Protein AF-A0A8T3WKV2-F1 (afdb_monomer_lite)

Radius of gyration: 24.48 Å; chains: 1; bounding box: 43×54×71 Å

Structure (mmCIF, N/CA/C/O backbone):
data_AF-A0A8T3WKV2-F1
#
_entry.id   AF-A0A8T3WKV2-F1
#
loop_
_atom_site.group_PDB
_atom_site.id
_atom_site.type_symbol
_atom_site.label_atom_id
_atom_site.label_alt_id
_atom_site.label_comp_id
_atom_site.label_asym_id
_atom_site.label_entity_id
_atom_site.label_seq_id
_atom_site.pdbx_PDB_ins_code
_atom_site.Cartn_x
_atom_site.Cartn_y
_atom_site.Cartn_z
_atom_site.occupancy
_atom_site.B_iso_or_equiv
_atom_site.auth_seq_id
_atom_site.auth_comp_id
_atom_site.auth_asym_id
_atom_site.auth_atom_id
_atom_site.pdbx_PDB_model_num
ATOM 1 N N . MET A 1 1 ? 2.864 -14.899 -33.193 1.00 51.00 1 MET A N 1
ATOM 2 C CA . MET A 1 1 ? 4.272 -14.600 -32.840 1.00 51.00 1 MET A CA 1
ATOM 3 C C . MET A 1 1 ? 5.203 -14.583 -34.053 1.00 51.00 1 MET A C 1
ATOM 5 O O . MET A 1 1 ? 5.745 -13.523 -34.327 1.00 51.00 1 MET A O 1
ATOM 9 N N . LYS A 1 2 ? 5.279 -15.651 -34.866 1.00 53.50 2 LYS A N 1
ATOM 10 C CA . LYS A 1 2 ? 6.175 -15.735 -36.047 1.00 53.50 2 LYS A CA 1
ATOM 11 C C . LYS A 1 2 ? 6.054 -14.606 -37.093 1.00 53.50 2 LYS A C 1
ATOM 13 O O . LYS A 1 2 ? 7.026 -14.291 -37.764 1.00 53.50 2 LYS A O 1
ATOM 18 N N . ILE A 1 3 ? 4.884 -13.973 -37.241 1.00 56.62 3 ILE A N 1
ATOM 19 C CA . ILE A 1 3 ? 4.680 -12.853 -38.190 1.00 56.62 3 ILE A CA 1
ATOM 20 C C . ILE A 1 3 ? 5.312 -11.544 -37.676 1.00 56.62 3 ILE A C 1
ATOM 22 O O . ILE A 1 3 ? 5.774 -10.732 -38.474 1.00 56.62 3 ILE A O 1
ATOM 26 N N . ILE A 1 4 ? 5.363 -11.350 -36.354 1.00 52.62 4 ILE A N 1
ATOM 27 C CA . ILE A 1 4 ? 5.945 -10.151 -35.729 1.00 52.62 4 ILE A CA 1
ATOM 28 C C . ILE A 1 4 ? 7.474 -10.245 -35.761 1.00 52.62 4 ILE A C 1
ATOM 30 O O . ILE A 1 4 ? 8.127 -9.285 -36.153 1.00 52.62 4 ILE A O 1
ATOM 34 N N . GLU A 1 5 ? 8.037 -11.424 -35.479 1.00 52.53 5 GLU A N 1
ATOM 35 C CA . GLU A 1 5 ? 9.482 -11.685 -35.604 1.00 52.53 5 GLU A CA 1
ATOM 36 C C . GLU A 1 5 ? 9.978 -11.503 -37.045 1.00 52.53 5 GLU A C 1
ATOM 38 O O . GLU A 1 5 ? 10.999 -10.861 -37.276 1.00 52.53 5 GLU A O 1
ATOM 43 N N . LYS A 1 6 ? 9.214 -11.980 -38.037 1.00 55.31 6 LYS A N 1
ATOM 44 C CA . LYS A 1 6 ? 9.578 -11.855 -39.459 1.00 55.31 6 LYS A CA 1
ATOM 45 C C . LYS A 1 6 ? 9.482 -10.416 -39.989 1.00 55.31 6 LYS A C 1
ATOM 47 O O . LYS A 1 6 ? 10.164 -10.078 -40.955 1.00 55.31 6 LYS A O 1
ATOM 52 N N . LYS A 1 7 ? 8.646 -9.567 -39.374 1.00 56.41 7 LYS A N 1
ATOM 53 C CA . LYS A 1 7 ? 8.597 -8.125 -39.667 1.00 56.41 7 LYS A CA 1
ATOM 54 C C . LYS A 1 7 ? 9.705 -7.360 -38.944 1.00 56.41 7 LYS A C 1
ATOM 56 O O . LYS A 1 7 ? 10.315 -6.504 -39.566 1.00 56.41 7 LYS A O 1
ATOM 61 N N . ALA A 1 8 ? 10.005 -7.692 -37.689 1.00 55.44 8 ALA A N 1
ATOM 62 C CA . ALA A 1 8 ? 11.071 -7.048 -36.922 1.00 55.44 8 ALA A CA 1
ATOM 63 C C . ALA A 1 8 ? 12.471 -7.322 -37.503 1.00 55.44 8 ALA A C 1
ATOM 65 O O . ALA A 1 8 ? 13.300 -6.421 -37.526 1.00 55.44 8 ALA A O 1
ATOM 66 N N . ALA A 1 9 ? 12.709 -8.520 -38.048 1.00 57.03 9 ALA A N 1
ATOM 67 C CA . ALA A 1 9 ? 13.986 -8.896 -38.663 1.00 57.03 9 ALA A CA 1
ATOM 68 C C . ALA A 1 9 ? 14.299 -8.179 -39.996 1.00 57.03 9 ALA A C 1
ATOM 70 O O . ALA A 1 9 ? 15.431 -8.243 -40.459 1.00 57.03 9 ALA A O 1
ATOM 71 N N . ASN A 1 10 ? 13.315 -7.511 -40.614 1.00 57.44 10 ASN A N 1
ATOM 72 C CA . ASN A 1 10 ? 13.468 -6.822 -41.904 1.00 57.44 10 ASN A CA 1
ATOM 73 C C . ASN A 1 10 ? 13.476 -5.290 -41.792 1.00 57.44 10 ASN A C 1
ATOM 75 O O . ASN A 1 10 ? 13.572 -4.606 -42.810 1.00 57.44 10 ASN A O 1
ATOM 79 N N . VAL A 1 11 ? 13.358 -4.729 -40.586 1.00 62.41 11 VAL A N 1
ATOM 80 C CA . VAL A 1 11 ? 13.517 -3.285 -40.392 1.00 62.41 11 VAL A CA 1
ATOM 81 C C . VAL A 1 11 ? 14.977 -3.026 -40.052 1.00 62.41 11 VAL A C 1
ATOM 83 O O . VAL A 1 11 ? 15.350 -2.973 -38.882 1.00 62.41 11 VAL A O 1
ATOM 86 N N . ASP A 1 12 ? 15.811 -2.867 -41.081 1.00 67.94 12 ASP A N 1
ATOM 87 C CA . ASP A 1 12 ? 17.163 -2.336 -40.904 1.00 67.94 12 ASP A CA 1
ATOM 88 C C . ASP A 1 12 ? 17.054 -0.843 -40.548 1.00 67.94 12 ASP A C 1
ATOM 90 O O . ASP A 1 12 ? 17.045 0.053 -41.399 1.00 67.94 12 ASP A O 1
ATOM 94 N N . LEU A 1 13 ? 16.826 -0.580 -39.258 1.00 65.00 13 LEU A N 1
ATOM 95 C CA . LEU A 1 13 ? 16.677 0.760 -38.691 1.00 65.00 13 LEU A CA 1
ATOM 96 C C . LEU A 1 13 ? 17.903 1.623 -39.004 1.00 65.00 13 LEU A C 1
ATOM 98 O O . LEU A 1 13 ? 17.752 2.818 -39.230 1.00 65.00 13 LEU A O 1
ATOM 102 N N . ALA A 1 14 ? 19.098 1.030 -39.069 1.00 61.53 14 ALA A N 1
ATOM 103 C CA . ALA A 1 14 ? 20.331 1.763 -39.314 1.00 61.53 14 ALA A CA 1
ATOM 104 C C . ALA A 1 14 ? 20.412 2.278 -40.760 1.00 61.53 14 ALA A C 1
ATOM 106 O O . ALA A 1 14 ? 20.658 3.468 -40.961 1.00 61.53 14 ALA A O 1
ATOM 107 N N . GLN A 1 15 ? 20.133 1.438 -41.764 1.00 63.75 15 GLN A N 1
ATOM 108 C CA . GLN A 1 15 ? 20.132 1.876 -43.169 1.00 63.75 15 GLN A CA 1
ATOM 109 C C . GLN A 1 15 ? 19.026 2.895 -43.475 1.00 63.75 15 GLN A C 1
ATOM 111 O O . GLN A 1 15 ? 19.273 3.884 -44.165 1.00 63.75 15 GLN A O 1
ATOM 116 N N . ASN A 1 16 ? 17.827 2.706 -42.917 1.00 67.31 16 ASN A N 1
ATOM 117 C CA . ASN A 1 16 ? 16.711 3.632 -43.129 1.00 67.31 16 ASN A CA 1
ATOM 118 C C . ASN A 1 16 ? 16.930 5.000 -42.463 1.00 67.31 16 ASN A C 1
ATOM 120 O O . ASN A 1 16 ? 16.401 5.998 -42.944 1.00 67.31 16 ASN A O 1
ATOM 124 N N . LEU A 1 17 ? 17.722 5.071 -41.387 1.00 65.12 17 LEU A N 1
ATOM 125 C CA . LEU A 1 17 ? 18.077 6.334 -40.734 1.00 65.12 17 LEU A CA 1
ATOM 126 C C . LEU A 1 17 ? 19.148 7.123 -41.506 1.00 65.12 17 LEU A C 1
ATOM 128 O O . LEU A 1 17 ? 19.110 8.352 -41.502 1.00 65.12 17 LEU A O 1
ATOM 132 N N . LEU A 1 18 ? 20.071 6.437 -42.192 1.00 70.12 18 LEU A N 1
ATOM 133 C CA . LEU A 1 18 ? 21.160 7.057 -42.962 1.00 70.12 18 LEU A CA 1
ATOM 134 C C . LEU A 1 18 ? 20.696 7.682 -44.294 1.00 70.12 18 LEU A C 1
ATOM 136 O O . LEU A 1 18 ? 21.386 8.546 -44.828 1.00 70.12 18 LEU A O 1
ATOM 140 N N . GLY A 1 19 ? 19.532 7.276 -44.815 1.00 69.25 19 GLY A N 1
ATOM 141 C CA . GLY A 1 19 ? 18.943 7.794 -46.060 1.00 69.25 19 GLY A CA 1
ATOM 142 C C . GLY A 1 19 ? 17.890 8.900 -45.889 1.00 69.25 19 GLY A C 1
ATOM 143 O O . GLY A 1 19 ? 17.287 9.324 -46.875 1.00 69.25 19 GLY A O 1
ATOM 144 N N . LEU A 1 20 ? 17.619 9.359 -44.662 1.00 73.06 20 LEU A N 1
ATOM 145 C CA . LEU A 1 20 ? 16.601 10.384 -44.411 1.00 73.06 20 LEU A CA 1
ATOM 146 C C . LEU A 1 20 ? 17.085 11.763 -44.871 1.00 73.06 20 LEU A C 1
ATOM 148 O O . LEU A 1 20 ? 18.118 12.259 -44.423 1.00 73.06 20 LEU A O 1
ATOM 152 N N . ASN A 1 21 ? 16.285 12.439 -45.701 1.00 83.19 21 ASN A N 1
ATOM 153 C CA . ASN A 1 21 ? 16.478 13.870 -45.926 1.00 83.19 21 ASN A CA 1
ATOM 154 C C . ASN A 1 21 ? 16.285 14.642 -44.594 1.00 83.19 21 ASN A C 1
ATOM 156 O O . ASN A 1 21 ? 15.602 14.171 -43.678 1.00 83.19 21 ASN A O 1
ATOM 160 N N . GLN A 1 22 ? 16.872 15.838 -44.465 1.00 81.81 22 GLN A N 1
ATOM 161 C CA . GLN A 1 22 ? 16.798 16.628 -43.219 1.00 81.81 22 GLN A CA 1
ATOM 162 C C . GLN A 1 22 ? 15.351 16.896 -42.749 1.00 81.81 22 GLN A C 1
ATOM 164 O O . GLN A 1 22 ? 15.075 16.984 -41.548 1.00 81.81 22 GLN A O 1
ATOM 169 N N . GLN A 1 23 ? 14.401 16.982 -43.681 1.00 83.62 23 GLN A N 1
ATOM 170 C CA . GLN A 1 23 ? 12.988 17.209 -43.382 1.00 83.62 23 GLN A CA 1
ATOM 171 C C . GLN A 1 23 ? 12.310 15.966 -42.773 1.00 83.62 23 GLN A C 1
ATOM 173 O O . GLN A 1 23 ? 11.526 16.076 -41.832 1.00 83.62 23 GLN A O 1
ATOM 178 N N . ALA A 1 24 ? 12.651 14.771 -43.242 1.00 83.56 24 ALA A N 1
ATOM 179 C CA . ALA A 1 24 ? 12.133 13.506 -42.745 1.00 83.56 24 ALA A CA 1
ATOM 180 C C . ALA A 1 24 ? 12.764 13.144 -41.392 1.00 83.56 24 ALA A C 1
ATOM 182 O O . ALA A 1 24 ? 12.062 12.690 -40.490 1.00 83.56 24 ALA A O 1
ATOM 183 N N . ALA A 1 25 ? 14.056 13.437 -41.204 1.00 82.00 25 ALA A N 1
ATOM 184 C CA . ALA A 1 25 ? 14.729 13.276 -39.915 1.00 82.00 25 ALA A CA 1
ATOM 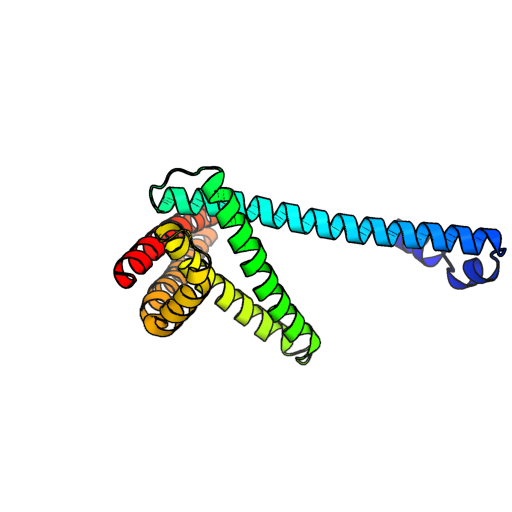185 C C . ALA A 1 25 ? 14.121 14.179 -38.821 1.00 82.00 25 ALA A C 1
ATOM 187 O O . ALA A 1 25 ? 13.882 13.723 -37.701 1.00 82.00 25 ALA A O 1
ATOM 188 N N . SER A 1 26 ? 13.815 15.443 -39.139 1.00 86.06 26 SER A N 1
ATOM 189 C CA . SER A 1 26 ? 13.185 16.375 -38.189 1.00 86.06 26 SER A CA 1
ATOM 190 C C . SER A 1 26 ? 11.725 16.016 -37.874 1.00 86.06 26 SER A C 1
ATOM 192 O O . SER A 1 26 ? 11.308 16.098 -36.713 1.00 86.06 26 SER A O 1
ATOM 194 N N . SER A 1 27 ? 10.967 15.542 -38.869 1.00 87.81 27 SER A N 1
ATOM 195 C CA . SER A 1 27 ? 9.617 15.001 -38.670 1.00 87.81 27 SER A CA 1
ATOM 196 C C . SER A 1 27 ? 9.635 13.779 -37.745 1.00 87.81 27 SER A C 1
ATOM 198 O O . SER A 1 27 ? 8.918 13.764 -36.743 1.00 87.81 27 SER A O 1
ATOM 200 N N . LEU A 1 28 ? 10.531 12.815 -37.997 1.00 87.88 28 LEU A N 1
ATOM 201 C CA . LEU A 1 28 ? 10.688 11.624 -37.162 1.00 87.88 28 LEU A CA 1
ATOM 202 C C . LEU A 1 28 ? 11.058 11.987 -35.719 1.00 87.88 28 LEU A C 1
ATOM 204 O O . LEU A 1 28 ? 10.426 11.496 -34.786 1.00 87.88 28 LEU A O 1
ATOM 208 N N . LEU A 1 29 ? 12.028 12.886 -35.517 1.00 88.44 29 LEU A N 1
ATOM 209 C CA . LEU A 1 29 ? 12.406 13.381 -34.187 1.00 88.44 29 LEU A CA 1
ATOM 210 C C . LEU A 1 29 ? 11.218 13.994 -33.438 1.00 88.44 29 LEU A C 1
ATOM 212 O O . LEU A 1 29 ? 11.053 13.757 -32.241 1.00 88.44 29 LEU A O 1
ATOM 216 N N . THR A 1 30 ? 10.381 14.761 -34.133 1.00 93.19 30 THR A N 1
ATOM 217 C CA . THR A 1 30 ? 9.188 15.385 -33.548 1.00 93.19 30 THR A CA 1
ATOM 218 C C . THR A 1 30 ? 8.153 14.334 -33.151 1.00 93.19 30 THR A C 1
ATOM 220 O O . THR A 1 30 ? 7.651 14.369 -32.027 1.00 93.19 30 THR A O 1
ATOM 223 N N . SER A 1 31 ? 7.888 13.350 -34.015 1.00 91.50 31 SER A N 1
ATOM 224 C CA . SER A 1 31 ? 6.979 12.237 -33.718 1.00 91.50 31 SER A CA 1
ATOM 225 C C . SER A 1 31 ? 7.474 11.379 -32.557 1.00 91.50 31 SER A C 1
ATOM 227 O O . SER A 1 31 ? 6.694 11.045 -31.669 1.00 91.50 31 SER A O 1
ATOM 229 N N . VAL A 1 32 ? 8.772 11.067 -32.517 1.00 90.75 32 VAL A N 1
ATOM 230 C CA . VAL A 1 32 ? 9.387 10.291 -31.433 1.00 90.75 32 VAL A CA 1
ATOM 231 C C . VAL A 1 32 ? 9.293 11.050 -30.110 1.00 90.75 32 VAL A C 1
ATOM 233 O O . VAL A 1 32 ? 8.865 10.478 -29.109 1.00 90.75 32 VAL A O 1
ATOM 236 N N . ARG A 1 33 ? 9.608 12.352 -30.091 1.00 91.62 33 ARG A N 1
ATOM 237 C CA . ARG A 1 33 ? 9.429 13.195 -28.896 1.00 91.62 33 ARG A CA 1
ATOM 238 C C . ARG A 1 33 ? 7.973 13.215 -28.436 1.00 91.62 33 ARG A C 1
ATOM 240 O O . ARG A 1 33 ? 7.716 12.998 -27.255 1.00 91.62 33 ARG A O 1
ATOM 247 N N . GLY A 1 34 ? 7.028 13.427 -29.353 1.00 92.81 34 GLY A N 1
ATOM 248 C CA . GLY A 1 34 ? 5.594 13.414 -29.053 1.00 92.81 34 GLY A CA 1
ATOM 249 C C . GLY A 1 34 ? 5.126 12.078 -28.471 1.00 92.81 34 GLY A C 1
ATOM 250 O O . GLY A 1 34 ? 4.410 12.060 -27.472 1.00 92.81 34 GLY A O 1
ATOM 251 N N . PHE A 1 35 ? 5.600 10.964 -29.031 1.00 91.88 35 PHE A N 1
ATOM 252 C CA . PHE A 1 35 ? 5.333 9.622 -28.519 1.00 91.88 35 PHE A CA 1
ATOM 253 C C . PHE A 1 35 ? 5.861 9.435 -27.090 1.00 91.88 35 PHE A C 1
ATOM 255 O O . PHE A 1 35 ? 5.119 8.971 -26.225 1.00 91.88 35 PHE A O 1
ATOM 262 N N . PHE A 1 36 ? 7.101 9.847 -26.805 1.00 92.06 36 PHE A N 1
ATOM 263 C CA . PHE A 1 36 ? 7.659 9.769 -25.451 1.00 92.06 36 PHE A CA 1
ATOM 264 C C . PHE A 1 36 ? 6.897 10.646 -24.452 1.00 92.06 36 PHE A C 1
ATOM 266 O O . PHE A 1 36 ? 6.604 10.186 -23.349 1.00 92.06 36 PHE A O 1
ATOM 273 N N . PHE A 1 37 ? 6.514 11.870 -24.828 1.00 93.88 37 PHE A N 1
ATOM 274 C CA . PHE A 1 37 ? 5.681 12.723 -23.975 1.00 93.88 37 PHE A CA 1
ATOM 275 C C . PHE A 1 37 ? 4.321 12.089 -23.685 1.00 93.88 37 PHE A C 1
ATOM 277 O O . PHE A 1 37 ? 3.898 12.058 -22.530 1.00 93.88 37 PHE A O 1
ATOM 284 N N . PHE A 1 38 ? 3.660 11.540 -24.705 1.00 93.88 38 PHE A N 1
ATOM 285 C CA . PHE A 1 38 ? 2.393 10.832 -24.543 1.00 93.88 38 PHE A CA 1
ATOM 286 C C . PHE A 1 38 ? 2.529 9.620 -23.612 1.00 93.88 38 PHE A C 1
ATOM 288 O O . PHE A 1 38 ? 1.680 9.413 -22.744 1.00 93.88 38 PHE A O 1
ATOM 295 N N . LEU A 1 39 ? 3.607 8.844 -23.750 1.00 91.69 39 LEU A N 1
ATOM 296 C CA . LEU A 1 39 ? 3.873 7.675 -22.915 1.00 91.69 39 LEU A CA 1
ATOM 297 C C . LEU A 1 39 ? 4.098 8.074 -21.452 1.00 91.69 39 LEU A C 1
ATOM 299 O O . LEU A 1 39 ? 3.463 7.509 -20.562 1.00 91.69 39 LEU A O 1
ATOM 303 N N . ILE A 1 40 ? 4.942 9.078 -21.200 1.00 91.56 40 ILE A N 1
ATOM 304 C CA . ILE A 1 40 ? 5.201 9.599 -19.850 1.00 91.56 40 ILE A CA 1
ATOM 305 C C . ILE A 1 40 ? 3.909 10.144 -19.232 1.00 91.56 40 ILE A C 1
ATOM 307 O O . ILE A 1 40 ? 3.576 9.798 -18.099 1.00 91.56 40 ILE A O 1
ATOM 311 N N . PHE A 1 41 ? 3.151 10.951 -19.978 1.00 94.94 41 PHE A N 1
ATOM 312 C CA . PHE A 1 41 ? 1.871 11.493 -19.522 1.00 94.94 41 PHE A CA 1
ATOM 313 C C . PHE A 1 41 ? 0.878 10.380 -19.168 1.00 94.94 41 PHE A C 1
ATOM 315 O O . PHE A 1 41 ? 0.273 10.407 -18.096 1.00 94.94 41 PHE A O 1
ATOM 322 N N . SER A 1 42 ? 0.761 9.364 -20.025 1.00 93.38 42 SER A N 1
ATOM 323 C CA . SER A 1 42 ? -0.115 8.211 -19.799 1.00 93.38 42 SER A CA 1
ATOM 324 C C . SER A 1 42 ? 0.296 7.417 -18.559 1.00 93.38 42 SER A C 1
ATOM 326 O O . SER A 1 42 ? -0.564 7.025 -17.772 1.00 93.38 42 SER A O 1
ATOM 328 N N . ALA A 1 43 ? 1.599 7.223 -18.337 1.00 86.31 43 ALA A N 1
ATOM 329 C CA . ALA A 1 43 ? 2.116 6.544 -17.152 1.00 86.31 43 ALA A CA 1
ATOM 330 C C . ALA A 1 43 ? 1.810 7.324 -15.862 1.00 86.31 43 ALA A C 1
ATOM 332 O O . ALA A 1 43 ? 1.340 6.740 -14.886 1.00 86.31 43 ALA A O 1
ATOM 333 N N . ILE A 1 44 ? 2.011 8.646 -15.863 1.00 91.12 44 ILE A N 1
ATOM 334 C CA . ILE A 1 44 ? 1.677 9.513 -14.722 1.00 91.12 44 ILE A CA 1
ATOM 335 C C . ILE A 1 44 ? 0.172 9.475 -14.440 1.00 91.12 44 ILE A C 1
ATOM 337 O O . ILE A 1 44 ? -0.236 9.297 -13.291 1.00 91.12 44 ILE A O 1
ATOM 341 N N . LEU A 1 45 ? -0.661 9.600 -15.476 1.00 93.81 45 LEU A N 1
ATOM 342 C CA . LEU A 1 45 ? -2.115 9.548 -15.341 1.00 93.81 45 LEU A CA 1
ATOM 343 C C . LEU A 1 45 ? -2.576 8.197 -14.780 1.00 93.81 45 LEU A C 1
ATOM 345 O O . LEU A 1 45 ? -3.393 8.157 -13.860 1.00 93.81 45 LEU A O 1
ATOM 349 N N . PHE A 1 46 ? -2.016 7.095 -15.280 1.00 89.50 46 PHE A N 1
ATOM 350 C CA . PHE A 1 46 ? -2.288 5.754 -14.772 1.00 89.50 46 PHE A CA 1
ATOM 351 C C . PHE A 1 46 ? -1.920 5.617 -13.287 1.00 89.50 46 PHE A C 1
ATOM 353 O O . PHE A 1 46 ? -2.726 5.119 -12.500 1.00 89.50 46 PHE A O 1
ATOM 360 N N . LEU A 1 47 ? -0.747 6.111 -12.878 1.00 88.25 47 LEU A N 1
ATOM 361 C CA . LEU A 1 47 ? -0.325 6.108 -11.474 1.00 88.25 47 LEU A CA 1
ATOM 362 C C . LEU A 1 47 ? -1.278 6.919 -10.589 1.00 88.25 47 LEU A C 1
ATOM 364 O O . LEU A 1 47 ? -1.672 6.445 -9.523 1.00 88.25 47 LEU A O 1
ATOM 368 N N . LEU A 1 48 ? -1.703 8.104 -11.032 1.00 90.38 48 LEU A N 1
ATOM 369 C CA . LEU A 1 48 ? -2.672 8.921 -10.299 1.00 90.38 48 LEU A CA 1
ATOM 370 C C . LEU A 1 48 ? -4.011 8.197 -10.131 1.00 90.38 48 LEU A C 1
ATOM 372 O O . LEU A 1 48 ? -4.552 8.159 -9.025 1.00 90.38 48 LEU A O 1
ATOM 376 N N . LEU A 1 49 ? -4.522 7.572 -11.194 1.00 91.94 49 LEU A N 1
ATOM 377 C CA . LEU A 1 49 ? -5.753 6.783 -11.136 1.00 91.94 49 LEU A CA 1
ATOM 378 C C . LEU A 1 49 ? -5.618 5.589 -10.187 1.00 91.94 49 LEU A C 1
ATOM 380 O O . LEU A 1 49 ? -6.534 5.329 -9.408 1.00 91.94 49 LEU A O 1
ATOM 384 N N . MET A 1 50 ? -4.472 4.904 -10.183 1.00 86.94 50 MET A N 1
ATOM 385 C CA . MET A 1 50 ? -4.189 3.820 -9.239 1.00 86.94 50 MET A CA 1
ATOM 386 C C . MET A 1 50 ? -4.187 4.311 -7.788 1.00 86.94 50 MET A C 1
ATOM 388 O O . MET A 1 50 ? -4.806 3.678 -6.933 1.00 86.94 50 MET A O 1
ATOM 392 N N . VAL A 1 51 ? -3.566 5.459 -7.500 1.00 90.88 51 VAL A N 1
ATOM 393 C CA . VAL A 1 51 ? -3.553 6.055 -6.151 1.00 90.88 51 VAL A CA 1
ATOM 394 C C . VAL A 1 51 ? -4.956 6.475 -5.713 1.00 90.88 51 VAL A C 1
ATOM 396 O O . VAL A 1 51 ? -5.335 6.236 -4.563 1.00 90.88 51 VAL A O 1
ATOM 399 N N . ILE A 1 52 ? -5.750 7.064 -6.610 1.00 90.75 52 ILE A N 1
ATOM 400 C CA . ILE A 1 52 ? -7.148 7.425 -6.341 1.00 90.75 52 ILE A CA 1
ATOM 401 C C . ILE A 1 52 ? -7.959 6.167 -6.034 1.00 90.75 52 ILE A C 1
ATOM 403 O O . ILE A 1 52 ? -8.611 6.105 -4.993 1.00 90.75 52 ILE A O 1
ATOM 407 N N . ASN A 1 53 ? -7.868 5.147 -6.888 1.00 90.38 53 ASN A N 1
ATOM 408 C CA . ASN A 1 53 ? -8.606 3.899 -6.736 1.00 90.38 53 ASN A CA 1
ATOM 409 C C . ASN A 1 53 ? -8.244 3.185 -5.424 1.00 90.38 53 ASN A C 1
ATOM 411 O O . ASN A 1 53 ? -9.113 2.810 -4.636 1.00 90.38 53 ASN A O 1
ATOM 415 N N . TRP A 1 54 ? -6.946 3.099 -5.126 1.00 89.44 54 TRP A N 1
ATOM 416 C CA . TRP A 1 54 ? -6.443 2.591 -3.852 1.00 89.44 54 TRP A CA 1
ATOM 417 C C . TRP A 1 54 ? -6.995 3.382 -2.664 1.00 89.44 54 TRP A C 1
ATOM 419 O O . TRP A 1 54 ? -7.443 2.793 -1.681 1.00 89.44 54 TRP A O 1
ATOM 429 N N . SER A 1 55 ? -7.006 4.713 -2.759 1.00 91.56 55 SER A N 1
ATOM 430 C CA . SER A 1 55 ? -7.513 5.595 -1.704 1.00 91.56 55 SER A CA 1
ATOM 431 C C . SER A 1 55 ? -9.009 5.414 -1.464 1.00 91.56 55 SER A C 1
ATOM 433 O O . SER A 1 55 ? -9.430 5.408 -0.309 1.00 91.56 55 SER A O 1
ATOM 435 N N . VAL A 1 56 ? -9.803 5.226 -2.521 1.00 90.69 56 VAL A N 1
ATOM 436 C CA . VAL A 1 56 ? -11.241 4.945 -2.414 1.00 90.69 56 VAL A CA 1
ATOM 437 C C . VAL A 1 56 ? -11.455 3.604 -1.721 1.00 90.69 56 VAL A C 1
ATOM 439 O O . VAL A 1 56 ? -12.102 3.560 -0.676 1.00 90.69 56 VAL A O 1
ATOM 442 N N . PHE A 1 57 ? -10.862 2.520 -2.232 1.00 90.38 57 PHE A N 1
ATOM 443 C CA . PHE A 1 57 ? -11.073 1.186 -1.668 1.00 90.38 57 PHE A CA 1
ATOM 444 C C . PHE A 1 57 ? -10.568 1.071 -0.236 1.00 90.38 57 PHE A C 1
ATOM 446 O O . PHE A 1 57 ? -11.289 0.586 0.632 1.00 90.38 57 PHE A O 1
ATOM 453 N N . LYS A 1 58 ? -9.345 1.530 0.044 1.00 86.81 58 LYS A N 1
ATOM 454 C CA . LYS A 1 58 ? -8.810 1.503 1.408 1.00 86.81 58 LYS A CA 1
ATOM 455 C C . LYS A 1 58 ? -9.614 2.414 2.322 1.00 86.81 58 LYS A C 1
ATOM 457 O O . LYS A 1 58 ? -9.938 1.987 3.422 1.00 86.81 58 LYS A O 1
ATOM 462 N N . GLY A 1 59 ? -9.975 3.611 1.867 1.00 88.31 59 GLY A N 1
ATOM 463 C CA . GLY A 1 59 ? -10.825 4.517 2.624 1.00 88.31 59 GLY A CA 1
ATOM 464 C C . GLY A 1 59 ? -12.125 3.837 3.047 1.00 88.31 59 GLY A C 1
ATOM 465 O O . GLY A 1 59 ? -12.395 3.781 4.239 1.00 88.31 59 GLY A O 1
ATOM 466 N N . LEU A 1 60 ? -12.854 3.233 2.102 1.00 89.19 60 LEU A N 1
ATOM 467 C CA . LEU A 1 60 ? -14.098 2.500 2.360 1.00 89.19 60 LEU A CA 1
ATOM 468 C C . LEU A 1 60 ? -13.904 1.306 3.297 1.00 89.19 60 LEU A C 1
ATOM 470 O O . LEU A 1 60 ? -14.662 1.151 4.254 1.00 89.19 60 LEU A O 1
ATOM 474 N N . ILE A 1 61 ? -12.890 0.473 3.043 1.00 87.56 61 ILE A N 1
ATOM 475 C CA . ILE A 1 61 ? -12.575 -0.695 3.873 1.00 87.56 61 ILE A CA 1
ATOM 476 C C . ILE A 1 61 ? -12.371 -0.256 5.320 1.00 87.56 61 ILE A C 1
ATOM 478 O O . ILE A 1 61 ? -13.044 -0.755 6.213 1.00 87.56 61 ILE A O 1
ATOM 482 N N . TRP A 1 62 ? -11.473 0.700 5.550 1.00 85.94 62 TRP A N 1
ATOM 483 C CA . TRP A 1 62 ? -11.091 1.092 6.899 1.00 85.94 62 TRP A CA 1
ATOM 484 C C . TRP A 1 62 ? -12.199 1.863 7.610 1.00 85.94 62 TRP A C 1
ATOM 486 O O . TRP A 1 62 ? -12.425 1.618 8.792 1.00 85.94 62 TRP A O 1
ATOM 496 N N . THR A 1 63 ? -12.942 2.733 6.918 1.00 89.44 63 THR A N 1
ATOM 497 C CA . THR A 1 63 ? -14.107 3.386 7.530 1.00 89.44 63 THR A CA 1
ATOM 498 C C . THR A 1 63 ? -15.182 2.377 7.913 1.00 89.44 63 THR A C 1
ATOM 500 O O . THR A 1 63 ? -15.761 2.518 8.980 1.00 89.44 63 THR A O 1
ATOM 503 N N . THR A 1 64 ? -15.395 1.329 7.110 1.00 87.56 64 THR A N 1
ATOM 504 C CA . THR A 1 64 ? -16.339 0.247 7.442 1.00 87.56 64 THR A CA 1
ATOM 505 C C . THR A 1 64 ? -15.852 -0.561 8.644 1.00 87.56 64 THR A C 1
ATOM 507 O O . THR A 1 64 ? -16.616 -0.819 9.565 1.00 87.56 64 THR A O 1
ATOM 510 N N . THR A 1 65 ? -14.565 -0.920 8.683 1.00 84.06 65 THR A N 1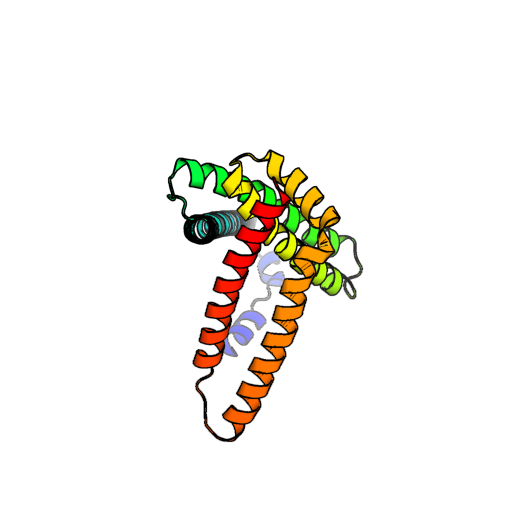
ATOM 511 C CA . THR A 1 65 ? -13.975 -1.661 9.810 1.00 84.06 65 THR A CA 1
ATOM 51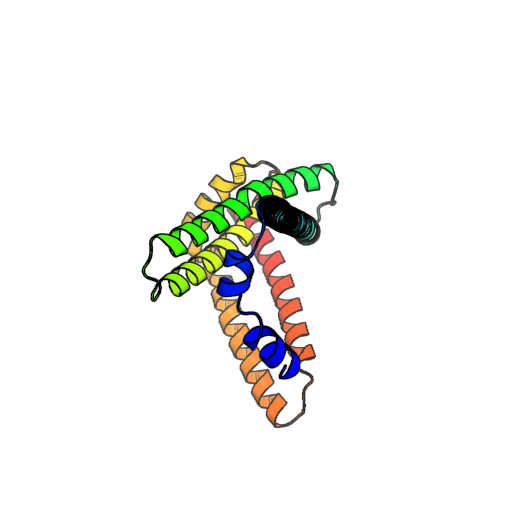2 C C . THR A 1 65 ? -14.006 -0.860 11.117 1.00 84.06 65 THR A C 1
ATOM 514 O O . THR A 1 65 ? -14.141 -1.445 12.184 1.00 84.06 65 THR A O 1
ATOM 517 N N . ALA A 1 66 ? -13.899 0.470 11.049 1.00 82.94 66 ALA A N 1
ATOM 518 C CA . ALA A 1 66 ? -13.902 1.358 12.214 1.00 82.94 66 ALA A CA 1
ATOM 519 C C . ALA A 1 66 ? -15.269 2.001 12.521 1.00 82.94 66 ALA A C 1
ATOM 521 O O . ALA A 1 66 ? -15.316 2.935 13.321 1.00 82.94 66 ALA A O 1
ATOM 522 N N . ASP A 1 67 ? -16.341 1.557 11.858 1.00 86.19 67 ASP A N 1
ATOM 523 C CA . ASP A 1 67 ? -17.705 2.090 11.989 1.00 86.19 67 ASP A CA 1
ATOM 524 C C . ASP A 1 67 ? -17.796 3.628 11.841 1.00 86.19 67 ASP A C 1
ATOM 526 O O . ASP A 1 67 ? -18.432 4.351 12.610 1.00 86.19 67 ASP A O 1
ATOM 530 N N . LYS A 1 68 ? -17.092 4.170 10.839 1.00 85.94 68 LYS A N 1
ATOM 531 C CA . LYS A 1 68 ? -17.096 5.599 10.489 1.00 85.94 68 LYS A CA 1
ATOM 532 C C . LYS A 1 68 ? -17.793 5.831 9.155 1.00 85.94 68 LYS A C 1
ATOM 534 O O . LYS A 1 68 ? -17.649 5.062 8.210 1.00 85.94 68 LYS A O 1
ATOM 539 N N . LYS A 1 69 ? -18.486 6.966 9.026 1.00 88.94 69 LYS A N 1
ATOM 540 C CA . LYS A 1 69 ? -19.084 7.380 7.748 1.00 88.94 69 LYS A CA 1
ATOM 541 C C . LYS A 1 69 ? -18.007 7.877 6.785 1.00 88.94 69 LYS A C 1
ATOM 543 O O . LYS A 1 69 ? -17.282 8.828 7.088 1.00 88.94 69 LYS A O 1
ATOM 548 N N . PHE A 1 70 ? -17.942 7.271 5.604 1.00 90.44 70 PHE A N 1
ATOM 549 C CA . PHE A 1 70 ? -17.103 7.756 4.515 1.00 90.44 70 PHE A CA 1
ATOM 550 C C . PHE A 1 70 ? -17.686 9.061 3.957 1.00 90.44 70 PHE A C 1
ATOM 552 O O . PHE A 1 70 ? -18.823 9.096 3.493 1.00 90.44 70 PHE A O 1
ATOM 559 N N . ASN A 1 71 ? -16.918 10.150 4.017 1.00 92.81 71 ASN A N 1
ATOM 560 C CA . ASN A 1 71 ? -17.304 11.444 3.454 1.00 92.81 71 ASN A CA 1
ATOM 561 C C . ASN A 1 71 ? -16.181 12.015 2.579 1.00 92.81 71 ASN A C 1
ATOM 563 O O . ASN A 1 71 ? -15.017 11.627 2.695 1.00 92.81 71 ASN A O 1
ATOM 567 N N . PHE A 1 72 ? -16.518 12.963 1.704 1.00 90.56 72 PHE A N 1
ATOM 568 C CA . PHE A 1 72 ? -15.556 13.523 0.752 1.00 90.56 72 PHE A CA 1
ATOM 569 C C . PHE A 1 72 ? -14.399 14.282 1.427 1.00 90.56 72 PHE A C 1
ATOM 571 O O . PHE A 1 72 ? -13.266 14.252 0.947 1.00 90.56 72 PHE A O 1
ATOM 578 N N . GLY A 1 73 ? -14.651 14.923 2.574 1.00 90.25 73 GLY A N 1
ATOM 579 C CA . GLY A 1 73 ? -13.607 15.588 3.360 1.00 90.25 73 GLY A CA 1
ATOM 580 C C . GLY A 1 73 ? -12.576 14.603 3.918 1.00 90.25 73 GLY A C 1
ATOM 581 O O . GLY A 1 73 ? -11.374 14.861 3.863 1.00 90.25 73 GLY A O 1
ATOM 582 N N . PHE A 1 74 ? -13.032 13.447 4.401 1.00 89.81 74 PHE A N 1
ATOM 583 C CA . PHE A 1 74 ? -12.189 12.330 4.809 1.00 89.81 74 PHE A CA 1
ATOM 584 C C . PHE A 1 74 ? -11.414 11.771 3.616 1.00 89.81 74 PHE A C 1
ATOM 586 O O . PHE A 1 74 ? -10.195 11.640 3.703 1.00 89.81 74 PHE A O 1
ATOM 593 N N . PHE A 1 75 ? -12.089 11.525 2.489 1.00 92.38 75 PHE A N 1
ATOM 594 C CA . PHE A 1 75 ? -11.449 11.030 1.272 1.00 92.38 75 PHE A CA 1
ATOM 595 C C . PHE A 1 75 ? -10.292 11.926 0.820 1.00 92.38 75 PHE A C 1
ATOM 597 O O . PHE A 1 75 ? -9.206 11.416 0.571 1.00 92.38 75 PHE A O 1
ATOM 604 N N . LYS A 1 76 ? -10.471 13.254 0.790 1.00 93.38 76 LYS A N 1
ATOM 605 C CA . LYS A 1 76 ? -9.394 14.199 0.439 1.00 93.38 76 LYS A CA 1
ATOM 606 C C . LYS A 1 76 ? -8.166 14.045 1.332 1.00 93.38 76 LYS A C 1
ATOM 608 O O . LYS A 1 76 ? -7.042 14.007 0.839 1.00 93.38 76 LYS A O 1
ATOM 613 N N . LYS A 1 77 ? -8.369 13.947 2.647 1.00 92.06 77 LYS A N 1
ATOM 614 C CA . LYS A 1 77 ? -7.261 13.789 3.596 1.00 92.06 77 LYS A CA 1
ATOM 615 C C . LYS A 1 77 ? -6.604 12.412 3.472 1.00 92.06 77 LYS A C 1
ATOM 617 O O . LYS A 1 77 ? -5.387 12.314 3.572 1.00 92.06 77 LYS A O 1
ATOM 622 N N . PHE A 1 78 ? -7.389 11.367 3.216 1.00 92.69 78 PHE A N 1
ATOM 623 C CA . PHE A 1 78 ? -6.888 10.012 2.990 1.00 92.69 78 PHE A CA 1
ATOM 624 C C . PHE A 1 78 ? -6.111 9.894 1.666 1.00 92.69 78 PHE A C 1
ATOM 626 O O . PHE A 1 78 ? -5.070 9.244 1.606 1.00 92.69 78 PHE A O 1
ATOM 633 N N . LEU A 1 79 ? -6.564 10.585 0.619 1.00 94.06 79 LEU A N 1
ATOM 634 C CA . LEU A 1 79 ? -5.849 10.717 -0.647 1.00 94.06 79 LEU A CA 1
ATOM 635 C C . LEU A 1 79 ? -4.508 11.427 -0.439 1.00 94.06 79 LEU A C 1
ATOM 637 O O . LEU A 1 79 ? -3.484 10.938 -0.906 1.00 94.06 79 LEU A O 1
ATOM 641 N N . LEU A 1 80 ? -4.496 12.532 0.313 1.00 94.88 80 LEU A N 1
ATOM 642 C CA . LEU A 1 80 ? -3.266 13.251 0.651 1.00 94.88 80 LEU A CA 1
ATOM 643 C C . LEU A 1 80 ? -2.292 12.375 1.451 1.00 94.88 80 LEU A C 1
ATOM 645 O O . LEU A 1 80 ? -1.094 12.389 1.180 1.00 94.88 80 LEU A O 1
ATOM 649 N N . LEU A 1 81 ? -2.802 11.570 2.390 1.00 95.19 81 LEU A N 1
ATOM 650 C CA . LEU A 1 81 ? -1.999 10.580 3.105 1.00 95.19 81 LEU A CA 1
ATOM 651 C C . LEU A 1 81 ? -1.327 9.608 2.125 1.00 95.19 81 LEU A C 1
ATOM 653 O O . LEU A 1 81 ? -0.120 9.408 2.213 1.00 95.19 81 LEU A O 1
ATOM 657 N N . ASN A 1 82 ? -2.072 9.042 1.171 1.00 94.44 82 ASN A N 1
ATOM 658 C CA . ASN A 1 82 ? -1.527 8.090 0.198 1.00 94.44 82 ASN A CA 1
ATOM 659 C C . ASN A 1 82 ? -0.569 8.727 -0.812 1.00 94.44 82 ASN A C 1
ATOM 661 O O . ASN A 1 82 ? 0.398 8.078 -1.204 1.00 94.44 82 ASN A O 1
ATOM 665 N N . LEU A 1 83 ? -0.793 9.988 -1.187 1.00 93.31 83 LEU A N 1
ATOM 666 C CA . LEU A 1 83 ? 0.116 10.758 -2.040 1.00 93.31 83 LEU A CA 1
ATOM 667 C C . LEU A 1 83 ? 1.471 11.027 -1.381 1.00 93.31 83 LEU A C 1
ATOM 669 O O . LEU A 1 83 ? 2.449 11.225 -2.086 1.00 93.31 83 LEU A O 1
ATOM 673 N N . ILE A 1 84 ? 1.552 11.025 -0.053 1.00 94.12 84 ILE A N 1
ATOM 674 C CA . ILE A 1 84 ? 2.829 11.132 0.665 1.00 94.12 84 ILE A CA 1
ATOM 675 C C . ILE A 1 84 ? 3.392 9.732 0.934 1.00 94.12 84 ILE A C 1
ATOM 677 O O . ILE A 1 84 ? 4.570 9.458 0.711 1.00 94.12 84 ILE A O 1
ATOM 681 N N . TRP A 1 85 ? 2.531 8.825 1.392 1.00 95.25 85 TRP A N 1
ATOM 682 C CA . TRP A 1 85 ? 2.908 7.493 1.844 1.00 95.25 85 TRP A CA 1
ATOM 683 C C . TRP A 1 85 ? 3.430 6.606 0.712 1.00 95.25 85 TRP A C 1
ATOM 685 O O . TRP A 1 85 ? 4.526 6.063 0.823 1.00 95.25 85 TRP A O 1
ATOM 695 N N . LEU A 1 86 ? 2.697 6.470 -0.396 1.00 92.38 86 LEU A N 1
ATOM 696 C CA . LEU A 1 86 ? 3.084 5.549 -1.470 1.00 92.38 86 LEU A CA 1
ATOM 697 C C . LEU A 1 86 ? 4.373 5.986 -2.182 1.00 92.38 86 LEU A C 1
ATOM 699 O O . LEU A 1 86 ? 5.259 5.140 -2.334 1.00 92.38 86 LEU A O 1
ATOM 703 N N . PRO A 1 87 ? 4.559 7.273 -2.545 1.00 93.19 87 PRO A N 1
ATOM 704 C CA . PRO A 1 87 ? 5.818 7.711 -3.138 1.00 93.19 87 PRO A CA 1
ATOM 705 C C . PRO A 1 87 ? 7.023 7.531 -2.217 1.00 93.19 87 PRO A C 1
ATOM 707 O O . PRO A 1 87 ? 8.100 7.232 -2.719 1.00 93.19 87 PRO A O 1
ATOM 710 N N . SER A 1 88 ? 6.867 7.634 -0.890 1.00 95.19 88 SER A N 1
ATOM 711 C CA . SER A 1 88 ? 7.986 7.364 0.029 1.00 95.19 88 SER A CA 1
ATOM 712 C C . SER A 1 88 ? 8.482 5.915 -0.048 1.00 95.19 88 SER A C 1
ATOM 714 O O . SER A 1 88 ? 9.689 5.683 -0.080 1.00 95.19 88 SER A O 1
ATOM 716 N N . TRP A 1 89 ? 7.574 4.940 -0.168 1.00 95.38 89 TRP A N 1
ATOM 717 C CA . TRP A 1 89 ? 7.951 3.535 -0.351 1.00 95.38 89 TRP A CA 1
ATOM 718 C C . TRP A 1 89 ? 8.516 3.268 -1.739 1.00 95.38 89 TRP A C 1
ATOM 720 O O . TRP A 1 89 ? 9.502 2.547 -1.867 1.00 95.38 89 TRP A O 1
ATOM 730 N N . PHE A 1 90 ? 7.930 3.878 -2.771 1.00 92.19 90 PHE A N 1
ATOM 731 C CA . PHE A 1 90 ? 8.443 3.770 -4.133 1.00 92.19 90 PHE A CA 1
ATOM 732 C C . PHE A 1 90 ? 9.867 4.326 -4.242 1.00 92.19 90 PHE A C 1
ATOM 734 O O . PHE A 1 90 ? 10.728 3.686 -4.836 1.00 92.19 90 PHE A O 1
ATOM 741 N N . LEU A 1 91 ? 10.135 5.471 -3.607 1.00 95.12 91 LEU A N 1
ATOM 742 C CA . LEU A 1 91 ? 11.465 6.067 -3.546 1.00 95.12 91 LEU A CA 1
ATOM 743 C C . LEU A 1 91 ? 12.466 5.129 -2.862 1.00 95.12 91 LEU A C 1
ATOM 745 O O . LEU A 1 91 ? 13.556 4.938 -3.386 1.00 95.12 91 LEU A O 1
ATOM 749 N N . LEU A 1 92 ? 12.102 4.500 -1.739 1.00 95.06 92 LEU A N 1
ATOM 750 C CA . LEU A 1 92 ? 12.973 3.525 -1.070 1.00 95.06 92 LEU A CA 1
ATOM 751 C C . LEU A 1 92 ? 13.276 2.306 -1.952 1.00 95.06 92 LEU A C 1
ATOM 753 O O . LEU A 1 92 ? 14.432 1.905 -2.063 1.00 95.06 92 LEU A O 1
ATOM 757 N N . ILE A 1 93 ? 12.261 1.746 -2.615 1.00 94.12 93 ILE A N 1
ATOM 758 C CA . ILE A 1 93 ? 12.435 0.621 -3.547 1.00 94.12 93 ILE A CA 1
ATOM 759 C C . ILE A 1 93 ? 13.350 1.022 -4.709 1.00 94.12 93 ILE A C 1
ATOM 761 O O . ILE A 1 93 ? 14.256 0.272 -5.065 1.00 94.12 93 ILE A O 1
ATOM 765 N N . PHE A 1 94 ? 13.150 2.216 -5.269 1.00 93.75 94 PHE A N 1
ATOM 766 C CA . PHE A 1 94 ? 13.991 2.753 -6.334 1.00 93.75 94 PHE A CA 1
ATOM 767 C C . PHE A 1 94 ? 15.444 2.940 -5.879 1.00 93.75 94 PHE A C 1
ATOM 769 O O . PHE A 1 94 ? 16.363 2.545 -6.591 1.00 93.75 94 PHE A O 1
ATOM 776 N N . LEU A 1 95 ? 15.670 3.465 -4.671 1.00 94.50 95 LEU A N 1
ATOM 777 C CA . LEU A 1 95 ? 17.014 3.591 -4.104 1.00 94.50 95 LEU A CA 1
ATOM 778 C C . LEU A 1 95 ? 17.694 2.224 -3.954 1.00 94.50 95 LEU A C 1
ATOM 780 O O . LEU A 1 95 ? 18.858 2.089 -4.319 1.00 94.50 95 LEU A O 1
ATOM 784 N N . PHE A 1 96 ? 16.979 1.191 -3.499 1.00 93.19 96 PHE A N 1
ATOM 785 C CA . PHE A 1 96 ? 17.527 -0.169 -3.449 1.00 93.19 96 PHE A CA 1
ATOM 786 C C . PHE A 1 96 ? 17.797 -0.766 -4.832 1.00 93.19 96 PHE A C 1
ATOM 788 O O . PHE A 1 96 ? 18.749 -1.527 -4.982 1.00 93.19 96 PHE A O 1
ATOM 795 N N . ALA A 1 97 ? 17.014 -0.409 -5.850 1.00 92.88 97 ALA A N 1
ATOM 796 C CA . ALA A 1 97 ? 17.271 -0.833 -7.225 1.00 92.88 97 ALA A CA 1
ATOM 797 C C . ALA A 1 97 ? 18.576 -0.244 -7.789 1.00 92.88 97 ALA A C 1
ATOM 799 O O . ALA A 1 97 ? 19.252 -0.901 -8.573 1.00 92.88 97 ALA A O 1
ATOM 800 N N . VAL A 1 98 ? 18.915 0.992 -7.404 1.00 95.06 98 VAL A N 1
ATOM 801 C CA . VAL A 1 98 ? 20.067 1.730 -7.950 1.00 95.06 98 VAL A CA 1
ATOM 802 C C . VAL A 1 98 ? 21.346 1.517 -7.136 1.00 95.06 98 VAL A C 1
ATOM 804 O O . VAL A 1 98 ? 22.427 1.453 -7.710 1.00 95.06 98 VAL A O 1
ATOM 807 N N . ILE A 1 99 ? 21.244 1.442 -5.806 1.00 96.25 99 ILE A N 1
ATOM 808 C CA . ILE A 1 99 ? 22.407 1.434 -4.901 1.00 96.25 99 ILE A CA 1
ATOM 809 C C . ILE A 1 99 ? 22.909 0.012 -4.619 1.00 96.25 99 ILE A C 1
ATOM 811 O O . ILE A 1 99 ? 24.105 -0.188 -4.416 1.00 96.25 99 ILE A O 1
ATOM 815 N N . ILE A 1 100 ? 22.010 -0.974 -4.556 1.00 95.81 100 ILE A N 1
ATOM 816 C CA . ILE A 1 100 ? 22.349 -2.346 -4.157 1.00 95.81 100 ILE A CA 1
ATOM 817 C C . ILE A 1 100 ? 22.685 -3.189 -5.389 1.00 95.81 100 ILE A C 1
ATOM 819 O O . ILE A 1 100 ? 22.094 -3.013 -6.452 1.00 95.81 100 ILE A O 1
ATOM 823 N N . ASN A 1 101 ? 23.604 -4.146 -5.225 1.00 96.31 101 ASN A N 1
ATOM 824 C CA . ASN A 1 101 ? 23.945 -5.117 -6.262 1.00 96.31 101 ASN A CA 1
ATOM 825 C C . ASN A 1 101 ? 22.684 -5.788 -6.852 1.00 96.31 101 ASN A C 1
ATOM 827 O O . ASN A 1 101 ? 21.801 -6.198 -6.089 1.00 96.31 101 ASN A O 1
ATOM 831 N N . PRO A 1 102 ? 22.608 -5.978 -8.184 1.00 95.44 102 PRO A N 1
ATOM 832 C CA . PRO A 1 102 ? 21.426 -6.546 -8.837 1.00 95.44 102 PRO A CA 1
ATOM 833 C C . PRO A 1 102 ? 20.999 -7.915 -8.293 1.00 95.44 102 PRO A C 1
ATOM 835 O O . PRO A 1 102 ? 19.810 -8.211 -8.246 1.00 95.44 102 PRO A O 1
ATOM 838 N N . GLU A 1 103 ? 21.955 -8.730 -7.840 1.00 95.50 103 GLU A N 1
ATOM 839 C CA . GLU A 1 103 ? 21.697 -10.066 -7.289 1.00 95.50 103 GLU A CA 1
ATOM 840 C C . GLU A 1 103 ? 20.984 -10.031 -5.929 1.00 95.50 103 GLU A C 1
ATOM 842 O O . GLU A 1 103 ? 20.160 -10.895 -5.633 1.00 95.50 103 GLU A O 1
ATOM 847 N N . THR A 1 104 ? 21.263 -9.025 -5.095 1.00 95.38 104 THR A N 1
ATOM 848 C CA . THR A 1 104 ? 20.694 -8.908 -3.742 1.00 95.38 104 THR A CA 1
ATOM 849 C C . THR A 1 104 ? 19.523 -7.930 -3.677 1.00 95.38 104 THR A C 1
ATOM 851 O O . THR A 1 104 ? 18.699 -8.030 -2.766 1.00 95.38 104 THR A O 1
ATOM 854 N N . SER A 1 105 ? 19.395 -7.022 -4.649 1.00 93.06 105 SER A N 1
ATOM 855 C CA . SER A 1 105 ? 18.337 -6.006 -4.708 1.00 93.06 105 SER A CA 1
ATOM 856 C C . SER A 1 105 ? 16.912 -6.572 -4.534 1.00 93.06 105 SER A C 1
ATOM 858 O O . SER A 1 105 ? 16.171 -6.033 -3.704 1.00 93.06 105 SER A O 1
ATOM 860 N N . PRO A 1 106 ? 16.517 -7.702 -5.168 1.00 93.06 106 PRO A N 1
ATOM 861 C CA . PRO A 1 106 ? 15.175 -8.265 -4.992 1.00 93.06 106 PRO A CA 1
ATOM 862 C C . PRO A 1 106 ? 14.829 -8.612 -3.537 1.00 93.06 106 PRO A C 1
ATOM 864 O O . PRO A 1 106 ? 13.690 -8.417 -3.112 1.00 93.06 106 PRO A O 1
ATOM 867 N N . ILE A 1 107 ? 15.804 -9.073 -2.745 1.00 94.38 107 ILE A N 1
ATOM 868 C CA . ILE A 1 107 ? 15.598 -9.411 -1.328 1.00 94.38 107 ILE A CA 1
ATOM 869 C C . ILE A 1 107 ? 15.228 -8.149 -0.543 1.00 94.38 107 ILE A C 1
ATOM 871 O O . ILE A 1 107 ? 14.238 -8.139 0.191 1.00 94.38 107 ILE A O 1
ATOM 875 N N . PHE A 1 108 ? 15.969 -7.055 -0.742 1.00 93.38 108 PHE A N 1
ATOM 876 C CA . PHE A 1 108 ? 15.677 -5.772 -0.098 1.00 93.38 108 PHE A CA 1
ATOM 877 C C . PHE A 1 108 ? 14.329 -5.199 -0.537 1.00 93.38 108 PHE A C 1
ATOM 879 O O . PHE A 1 108 ? 13.606 -4.650 0.295 1.00 93.38 108 PHE A O 1
ATOM 886 N N . MET A 1 109 ? 13.938 -5.370 -1.802 1.00 91.12 109 MET A N 1
ATOM 887 C CA . MET A 1 109 ? 12.607 -4.970 -2.272 1.00 91.12 109 MET A CA 1
ATOM 888 C C . MET A 1 109 ? 11.495 -5.743 -1.554 1.00 91.12 109 MET A C 1
ATOM 890 O O . MET A 1 109 ? 10.544 -5.127 -1.073 1.00 91.12 109 MET A O 1
ATOM 894 N N . ILE A 1 1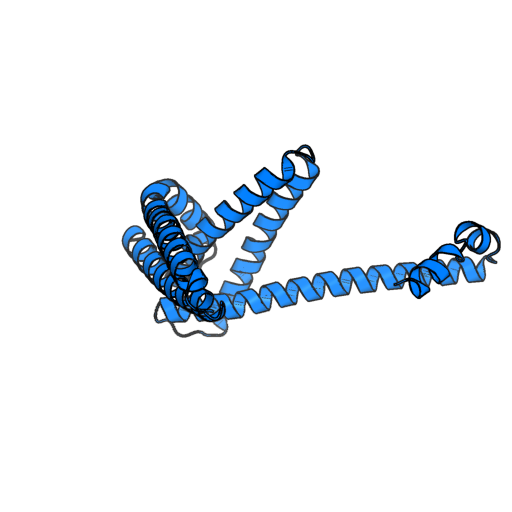10 ? 11.627 -7.067 -1.418 1.00 91.19 110 ILE A N 1
ATOM 895 C CA . ILE A 1 110 ? 10.650 -7.909 -0.707 1.00 91.19 110 ILE A CA 1
ATOM 896 C C . ILE A 1 110 ? 10.542 -7.491 0.763 1.00 91.19 110 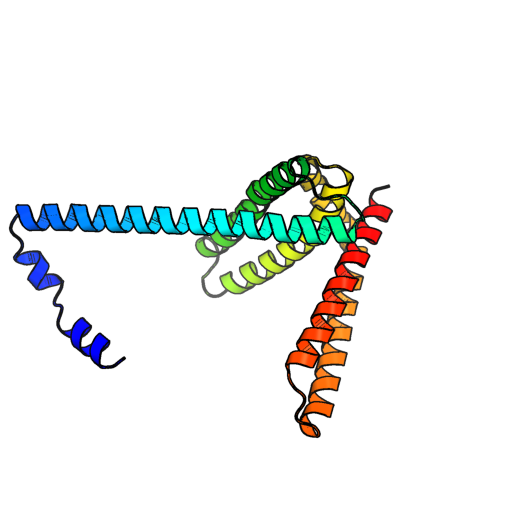ILE A C 1
ATOM 898 O O . ILE A 1 110 ? 9.434 -7.300 1.268 1.00 91.19 110 ILE A O 1
ATOM 902 N N . VAL A 1 111 ? 11.675 -7.287 1.441 1.00 94.38 111 VAL A N 1
ATOM 903 C CA . VAL A 1 111 ? 11.697 -6.814 2.835 1.00 94.38 111 VAL A CA 1
ATOM 904 C C . VAL A 1 111 ? 11.027 -5.444 2.948 1.00 94.38 111 VAL A C 1
ATOM 906 O O . VAL A 1 111 ? 10.195 -5.235 3.828 1.00 94.38 111 VAL A O 1
ATOM 909 N N . THR A 1 112 ? 11.315 -4.529 2.023 1.00 94.81 112 THR A N 1
ATOM 910 C CA . THR A 1 112 ? 10.711 -3.188 1.996 1.00 94.81 112 THR A CA 1
ATOM 911 C C . THR A 1 112 ? 9.202 -3.255 1.821 1.00 94.81 112 THR A C 1
ATOM 913 O O . THR A 1 112 ? 8.476 -2.567 2.532 1.00 94.81 112 THR A O 1
ATOM 916 N N . LEU A 1 113 ? 8.709 -4.115 0.928 1.00 92.69 113 LEU A N 1
ATOM 917 C CA . LEU A 1 113 ? 7.277 -4.333 0.731 1.00 92.69 113 LEU A CA 1
ATOM 918 C C . LEU A 1 113 ? 6.612 -4.920 1.981 1.00 92.69 113 LEU A C 1
ATOM 920 O O . LEU A 1 113 ? 5.532 -4.466 2.362 1.00 92.69 113 LEU A O 1
ATOM 924 N N . ALA A 1 114 ? 7.256 -5.878 2.652 1.00 91.00 114 ALA A N 1
ATOM 925 C CA . ALA A 1 114 ? 6.751 -6.447 3.900 1.00 91.00 114 ALA A CA 1
ATOM 926 C C . ALA A 1 114 ? 6.657 -5.382 5.006 1.00 91.00 114 ALA A C 1
ATOM 928 O O . ALA A 1 114 ? 5.629 -5.263 5.677 1.00 91.00 114 ALA A O 1
ATOM 929 N N . VAL A 1 115 ? 7.690 -4.547 5.144 1.00 94.19 115 VAL A N 1
ATOM 930 C CA . VAL A 1 115 ? 7.719 -3.425 6.092 1.00 94.19 115 VAL A CA 1
ATOM 931 C C . VAL A 1 115 ? 6.665 -2.367 5.734 1.00 94.19 115 VAL A C 1
ATOM 933 O O . VAL A 1 115 ? 5.946 -1.889 6.614 1.00 94.19 115 VAL A O 1
ATOM 936 N N . ALA A 1 116 ? 6.502 -2.041 4.451 1.00 94.75 116 ALA A N 1
ATOM 937 C CA . ALA A 1 116 ? 5.481 -1.114 3.975 1.00 94.75 116 ALA A CA 1
ATOM 938 C C . ALA A 1 116 ? 4.072 -1.613 4.309 1.00 94.75 116 ALA A C 1
ATOM 940 O O . ALA A 1 116 ? 3.239 -0.854 4.815 1.00 94.75 116 ALA A O 1
ATOM 941 N N . PHE A 1 117 ? 3.805 -2.900 4.077 1.00 91.25 117 PHE A N 1
ATOM 942 C CA . PHE A 1 117 ? 2.528 -3.525 4.404 1.00 91.25 117 PHE A CA 1
ATOM 943 C C . PHE A 1 117 ? 2.267 -3.510 5.913 1.00 91.25 117 PHE A C 1
ATOM 945 O O . PHE A 1 117 ? 1.185 -3.108 6.347 1.00 91.25 117 PHE A O 1
ATOM 952 N N . TYR A 1 118 ? 3.276 -3.865 6.712 1.00 92.56 118 TYR A N 1
ATOM 953 C CA . TYR A 1 118 ? 3.224 -3.810 8.169 1.00 92.56 118 TYR A CA 1
ATOM 954 C C . TYR A 1 118 ? 2.818 -2.419 8.671 1.00 92.56 118 TYR A C 1
ATOM 956 O O . TYR A 1 118 ? 1.800 -2.279 9.352 1.00 92.56 118 TYR A O 1
ATOM 964 N N . PHE A 1 119 ? 3.549 -1.371 8.276 1.00 95.25 119 PHE A N 1
ATOM 965 C CA . PHE A 1 119 ? 3.255 -0.012 8.733 1.00 95.25 119 PHE A CA 1
ATOM 966 C C . PHE A 1 119 ? 1.940 0.530 8.175 1.00 95.25 119 PHE A C 1
ATOM 968 O O . PHE A 1 119 ? 1.272 1.296 8.861 1.00 95.25 119 PHE A O 1
ATOM 975 N N . THR A 1 120 ? 1.515 0.108 6.982 1.00 93.81 120 THR A N 1
ATOM 976 C CA . THR A 1 120 ? 0.223 0.519 6.409 1.00 93.81 120 THR A CA 1
ATOM 977 C C . THR A 1 120 ? -0.957 0.056 7.272 1.00 93.81 120 THR A C 1
ATOM 979 O O . THR A 1 120 ? -1.892 0.827 7.493 1.00 93.81 120 THR A O 1
ATOM 982 N N . ASN A 1 121 ? -0.900 -1.165 7.817 1.00 91.56 121 ASN A N 1
ATOM 983 C CA . ASN A 1 121 ? -1.943 -1.694 8.708 1.00 91.56 121 ASN A CA 1
ATOM 984 C C . ASN A 1 121 ? -1.982 -1.011 10.086 1.00 91.56 121 ASN A C 1
ATOM 986 O O . ASN A 1 121 ? -2.987 -1.114 10.779 1.00 91.56 121 ASN A O 1
ATOM 990 N N . ILE A 1 122 ? -0.932 -0.281 10.467 1.00 93.94 122 ILE A N 1
ATOM 991 C CA . ILE A 1 122 ? -0.892 0.532 11.693 1.00 93.94 122 ILE A CA 1
ATOM 992 C C . ILE A 1 122 ? -1.324 1.971 11.391 1.00 93.94 122 ILE A C 1
ATOM 994 O O . ILE A 1 122 ? -2.138 2.560 12.104 1.00 93.94 122 ILE A O 1
ATOM 998 N N . LEU A 1 123 ? -0.794 2.533 10.304 1.00 95.56 123 LEU A N 1
ATOM 999 C CA . LEU A 1 123 ? -1.006 3.912 9.890 1.00 95.56 123 LEU A CA 1
ATOM 1000 C C . LEU A 1 123 ? -2.478 4.211 9.623 1.00 95.56 123 LEU A C 1
ATOM 1002 O O . LEU A 1 123 ? -2.981 5.242 10.061 1.00 95.56 123 LEU A O 1
ATOM 1006 N N . TYR A 1 124 ? -3.168 3.334 8.897 1.00 93.75 124 TYR A N 1
ATOM 1007 C CA . TYR A 1 124 ? -4.539 3.596 8.474 1.00 93.75 124 TYR A CA 1
ATOM 1008 C C . TYR A 1 124 ? -5.539 3.630 9.641 1.00 93.75 124 TYR A C 1
ATOM 1010 O O . TYR A 1 124 ? -6.275 4.616 9.728 1.00 93.75 124 TYR A O 1
ATOM 1018 N N . PRO A 1 125 ? -5.547 2.670 10.588 1.00 91.62 125 PRO A N 1
ATOM 1019 C CA . PRO A 1 125 ? -6.351 2.801 11.802 1.00 91.62 125 PRO A CA 1
ATOM 1020 C C . PRO A 1 125 ? -6.024 4.057 12.613 1.00 91.62 125 PRO A C 1
ATOM 1022 O O . PRO A 1 125 ? -6.938 4.783 13.010 1.00 91.62 125 PRO A O 1
ATOM 1025 N N . LEU A 1 126 ? -4.742 4.376 12.820 1.00 92.94 126 LEU A N 1
ATOM 1026 C CA . LEU A 1 126 ? -4.364 5.593 13.543 1.00 92.94 126 LEU A CA 1
ATOM 1027 C C . LEU A 1 126 ? -4.868 6.857 12.830 1.00 92.94 126 LEU A C 1
ATOM 1029 O O . LEU A 1 126 ? -5.417 7.765 13.457 1.00 92.94 126 LEU A O 1
ATOM 1033 N N . PHE A 1 127 ? -4.741 6.903 11.504 1.00 94.06 127 PHE A N 1
ATOM 1034 C CA . PHE A 1 127 ? -5.229 8.016 10.702 1.00 94.06 127 PHE A CA 1
ATOM 1035 C C . PHE A 1 127 ? -6.749 8.153 10.772 1.00 94.06 127 PHE A C 1
ATOM 1037 O O . PHE A 1 127 ? -7.250 9.272 10.841 1.00 94.06 127 PHE A O 1
ATOM 1044 N N . LEU A 1 128 ? -7.499 7.049 10.826 1.00 89.31 128 LEU A N 1
ATOM 1045 C CA . LEU A 1 128 ? -8.941 7.109 11.067 1.00 89.31 128 LEU A CA 1
ATOM 1046 C C . LEU A 1 128 ? -9.265 7.764 12.407 1.00 89.31 128 LEU A C 1
ATOM 1048 O O . LEU A 1 128 ? -10.265 8.477 12.495 1.00 89.31 128 LEU A O 1
ATOM 1052 N N . LYS A 1 129 ? -8.466 7.512 13.450 1.00 87.75 129 LYS A N 1
ATOM 1053 C CA . LYS A 1 129 ? -8.694 8.053 14.795 1.00 87.75 129 LYS A CA 1
ATOM 1054 C C . LYS A 1 129 ? -8.482 9.568 14.835 1.00 87.75 129 LYS A C 1
ATOM 1056 O O . LYS A 1 129 ? -9.360 10.270 15.325 1.00 87.75 129 LYS A O 1
ATOM 1061 N N . GLU A 1 130 ? -7.377 10.069 14.282 1.00 88.44 130 GLU A N 1
ATOM 1062 C CA . GLU A 1 130 ? -6.991 11.485 14.428 1.00 88.44 130 GLU A CA 1
ATOM 1063 C C . GLU A 1 130 ? -7.214 12.365 13.196 1.00 88.44 130 GLU A C 1
ATOM 1065 O O . GLU A 1 130 ? -7.364 13.580 13.325 1.00 88.44 130 GLU A O 1
ATOM 1070 N N . ASN A 1 131 ? -7.234 11.780 11.998 1.00 87.81 131 ASN A N 1
ATOM 1071 C CA . ASN A 1 131 ? -7.416 12.472 10.721 1.00 87.81 131 ASN A CA 1
ATOM 1072 C C . ASN A 1 131 ? -6.397 13.611 10.473 1.00 87.81 131 ASN A C 1
ATOM 1074 O O . ASN A 1 131 ? -6.737 14.669 9.925 1.00 87.81 131 ASN A O 1
ATOM 1078 N N . LYS A 1 132 ? -5.145 13.400 10.911 1.00 91.62 132 LYS A N 1
ATOM 1079 C CA . LYS A 1 132 ? -4.001 14.323 10.792 1.00 91.62 132 LYS A CA 1
ATOM 1080 C C . LYS A 1 132 ? -2.795 13.608 10.180 1.00 91.62 132 LYS A C 1
ATOM 1082 O O . LYS A 1 132 ? -2.533 12.459 10.507 1.00 91.62 132 LYS A O 1
ATOM 1087 N N . LEU A 1 133 ? -2.006 14.303 9.356 1.00 91.38 133 LEU A N 1
ATOM 1088 C CA . LEU A 1 133 ? -0.810 13.727 8.710 1.00 91.38 133 LEU A CA 1
ATOM 1089 C C . LEU A 1 133 ? 0.359 13.463 9.669 1.00 91.38 133 LEU A C 1
ATOM 1091 O O . LEU A 1 133 ? 1.168 12.573 9.418 1.00 91.38 133 LEU A O 1
ATOM 1095 N N . ARG A 1 134 ? 0.430 14.187 10.797 1.00 92.50 134 ARG A N 1
ATOM 1096 C CA . ARG A 1 134 ? 1.437 13.951 11.851 1.00 92.50 134 ARG A CA 1
ATOM 1097 C C . ARG A 1 134 ? 1.438 12.496 12.342 1.00 92.50 134 ARG A C 1
ATOM 1099 O O . ARG A 1 134 ? 2.469 12.011 12.808 1.00 92.50 134 ARG A O 1
ATOM 1106 N N . ILE A 1 135 ? 0.321 11.793 12.161 1.00 94.00 135 ILE A N 1
ATOM 1107 C CA . ILE A 1 135 ? 0.160 10.400 12.547 1.00 94.00 135 ILE A CA 1
ATOM 1108 C C . ILE A 1 135 ? 1.147 9.451 11.859 1.00 94.00 135 ILE A C 1
ATOM 1110 O O . ILE A 1 135 ? 1.405 8.382 12.391 1.00 94.00 135 ILE A O 1
ATOM 1114 N N . ILE A 1 136 ? 1.759 9.832 10.729 1.00 95.31 136 ILE A N 1
ATOM 1115 C CA . ILE A 1 136 ? 2.804 9.019 10.087 1.00 95.31 136 ILE A CA 1
ATOM 1116 C C . ILE A 1 136 ? 3.951 8.750 11.069 1.00 95.31 136 ILE A C 1
ATOM 1118 O O . ILE A 1 136 ? 4.345 7.603 11.276 1.00 95.31 136 ILE A O 1
ATOM 1122 N N . LYS A 1 137 ? 4.443 9.794 11.746 1.00 95.50 137 LYS A N 1
ATOM 1123 C CA . LYS A 1 137 ? 5.516 9.668 12.744 1.00 95.50 137 LYS A CA 1
ATOM 1124 C C . LYS A 1 137 ? 5.084 8.797 13.925 1.00 95.50 137 LYS A C 1
ATOM 1126 O O . LYS A 1 137 ? 5.880 8.029 14.461 1.00 95.50 137 LYS A O 1
ATOM 1131 N N . GLU A 1 138 ? 3.827 8.924 14.330 1.00 94.69 138 GLU A N 1
ATOM 1132 C CA . GLU A 1 138 ? 3.264 8.176 15.452 1.00 94.69 138 GLU A CA 1
ATOM 1133 C C . GLU A 1 138 ? 3.054 6.701 15.094 1.00 94.69 138 GLU A C 1
ATOM 1135 O O . GLU A 1 138 ? 3.378 5.842 15.907 1.00 94.69 138 GLU A O 1
ATOM 1140 N N . ALA A 1 139 ? 2.660 6.395 13.856 1.00 95.19 139 ALA A N 1
ATOM 1141 C CA . ALA A 1 139 ? 2.569 5.039 13.327 1.00 95.19 139 ALA A CA 1
ATOM 1142 C C . ALA A 1 139 ? 3.931 4.338 13.318 1.00 95.19 139 ALA A C 1
ATOM 1144 O O . ALA A 1 139 ? 4.026 3.193 13.757 1.00 95.19 139 ALA A O 1
ATOM 1145 N N . PHE A 1 140 ? 4.999 5.033 12.907 1.00 95.94 140 PHE A N 1
ATOM 1146 C CA . PHE A 1 140 ? 6.357 4.492 13.004 1.00 95.94 140 PHE A CA 1
ATOM 1147 C C . PHE A 1 140 ? 6.772 4.246 14.455 1.00 95.94 140 PHE A C 1
ATOM 1149 O O . PHE A 1 140 ? 7.225 3.153 14.795 1.00 95.94 140 PHE A O 1
ATOM 1156 N N . LYS A 1 141 ? 6.570 5.233 15.337 1.00 95.50 141 LYS A N 1
ATOM 1157 C CA . LYS A 1 141 ? 6.905 5.110 16.762 1.00 95.50 141 LYS A CA 1
ATOM 1158 C C . LYS A 1 141 ? 6.155 3.948 17.418 1.00 95.50 141 LYS A C 1
ATOM 1160 O O . LYS A 1 141 ? 6.765 3.174 18.153 1.00 95.50 141 LYS A O 1
ATOM 1165 N N . LEU A 1 142 ? 4.856 3.822 17.150 1.00 94.25 142 LEU A N 1
ATOM 1166 C CA . LEU A 1 142 ? 4.012 2.753 17.676 1.00 94.25 142 LEU A CA 1
ATOM 1167 C C . LEU A 1 142 ? 4.443 1.395 17.116 1.00 94.25 142 LEU A C 1
ATOM 1169 O O . LEU A 1 142 ? 4.676 0.470 17.890 1.00 94.25 142 LEU A O 1
ATOM 1173 N N . GLY A 1 143 ? 4.617 1.292 15.797 1.00 92.75 143 GLY A N 1
ATOM 1174 C CA . GLY A 1 143 ? 4.989 0.049 15.130 1.00 92.75 143 GLY A CA 1
ATOM 1175 C C . GLY A 1 143 ? 6.360 -0.480 15.541 1.00 92.75 143 GLY A C 1
ATOM 1176 O O . GLY A 1 143 ? 6.514 -1.691 15.651 1.00 92.75 143 GLY A O 1
ATOM 1177 N N . ILE A 1 144 ? 7.327 0.393 15.839 1.00 94.62 144 ILE A N 1
ATOM 1178 C CA . ILE A 1 144 ? 8.639 -0.020 16.360 1.00 94.62 144 ILE A CA 1
ATOM 1179 C C . ILE A 1 144 ? 8.532 -0.394 17.845 1.00 94.62 144 ILE A C 1
ATOM 1181 O O . ILE A 1 144 ? 8.941 -1.483 18.240 1.00 94.62 144 ILE A O 1
ATOM 1185 N N . LYS A 1 145 ? 7.934 0.470 18.681 1.00 94.06 145 LYS A N 1
ATOM 1186 C CA . LYS A 1 145 ? 7.848 0.248 20.139 1.00 94.06 145 LYS A CA 1
ATOM 1187 C C . LYS A 1 145 ? 7.041 -1.004 20.497 1.00 94.06 145 LYS A C 1
ATOM 1189 O O . LYS A 1 145 ? 7.306 -1.640 21.516 1.00 94.06 145 LYS A O 1
ATOM 1194 N N . LYS A 1 146 ? 6.028 -1.333 19.696 1.00 91.31 146 LYS A N 1
ATOM 1195 C CA . LYS A 1 146 ? 5.070 -2.415 19.954 1.00 91.31 146 LYS A CA 1
ATOM 1196 C C . LYS A 1 146 ? 5.116 -3.512 18.892 1.00 91.31 146 LYS A C 1
ATOM 1198 O O . LYS A 1 146 ? 4.127 -4.210 18.698 1.00 91.31 146 LYS A O 1
ATOM 1203 N N . ILE A 1 147 ? 6.270 -3.709 18.250 1.00 92.31 147 ILE A N 1
ATOM 1204 C CA . ILE A 1 147 ? 6.421 -4.692 17.167 1.00 92.31 147 ILE A CA 1
ATOM 1205 C C . ILE A 1 147 ? 5.948 -6.095 17.555 1.00 92.31 147 ILE A C 1
ATOM 1207 O O . ILE A 1 147 ? 5.261 -6.746 16.779 1.00 92.31 147 ILE A O 1
ATOM 1211 N N . HIS A 1 148 ? 6.218 -6.523 18.791 1.00 87.56 148 HIS A N 1
ATOM 1212 C CA . HIS A 1 148 ? 5.795 -7.827 19.300 1.00 87.56 148 HIS A CA 1
ATOM 1213 C C . HIS A 1 148 ? 4.267 -7.999 19.318 1.00 87.56 148 HIS A C 1
ATOM 1215 O O . HIS A 1 148 ? 3.776 -9.086 19.047 1.00 87.56 148 HIS A O 1
ATOM 1221 N N . GLN A 1 149 ? 3.494 -6.941 19.573 1.00 86.06 149 GLN A N 1
ATOM 1222 C CA . GLN A 1 149 ? 2.026 -7.025 19.587 1.00 86.06 149 GLN A CA 1
ATOM 1223 C C . GLN A 1 149 ? 1.454 -7.140 18.176 1.00 86.06 149 GLN A C 1
ATOM 1225 O O . GLN A 1 149 ? 0.429 -7.783 17.975 1.00 86.06 149 GLN A O 1
ATOM 1230 N N . PHE A 1 150 ? 2.134 -6.550 17.194 1.00 83.50 150 PHE A N 1
ATOM 1231 C CA . PHE A 1 150 ? 1.723 -6.631 15.801 1.00 83.50 150 PHE A CA 1
ATOM 1232 C C . PHE A 1 150 ? 2.286 -7.858 15.084 1.00 83.50 150 PHE A C 1
ATOM 1234 O O . PHE A 1 150 ? 1.663 -8.299 14.133 1.00 83.50 150 PHE A O 1
ATOM 1241 N N . ILE A 1 151 ? 3.412 -8.442 15.512 1.00 86.00 151 ILE A N 1
ATOM 1242 C CA . ILE A 1 151 ? 3.993 -9.628 14.859 1.00 86.00 151 ILE A CA 1
ATOM 1243 C C . ILE A 1 151 ? 3.253 -10.918 15.219 1.00 86.00 151 ILE A C 1
ATOM 1245 O O . ILE A 1 151 ? 3.140 -11.807 14.381 1.00 86.00 151 ILE A O 1
ATOM 1249 N N . VAL A 1 152 ? 2.700 -11.004 16.432 1.00 83.62 152 VAL A N 1
ATOM 1250 C CA . VAL A 1 152 ? 1.920 -12.159 16.901 1.00 83.62 152 VAL A CA 1
ATOM 1251 C C . VAL A 1 152 ? 0.740 -12.495 15.979 1.00 83.62 152 VAL A C 1
ATOM 1253 O O . VAL A 1 152 ? 0.675 -13.643 15.540 1.00 83.62 152 VAL A O 1
ATOM 1256 N N . PRO A 1 153 ? -0.160 -11.563 15.600 1.00 80.69 153 PRO A N 1
ATOM 1257 C CA . PRO A 1 153 ? -1.222 -11.886 14.648 1.00 80.69 153 PRO A CA 1
ATOM 1258 C C . PRO A 1 153 ? -0.665 -12.332 13.295 1.00 80.69 153 PRO A C 1
ATOM 1260 O O . PRO A 1 153 ? -1.203 -13.271 12.723 1.00 80.69 153 PRO A O 1
ATOM 1263 N N . TYR A 1 154 ? 0.430 -11.742 12.795 1.00 84.25 154 TYR A N 1
ATOM 1264 C CA . TYR A 1 154 ? 1.054 -12.199 11.546 1.00 84.25 154 TYR A CA 1
ATOM 1265 C C . TYR A 1 154 ? 1.607 -13.623 11.660 1.00 84.25 154 TYR A C 1
ATOM 1267 O O . TYR A 1 154 ? 1.446 -14.411 10.733 1.00 84.25 154 TYR A O 1
ATOM 1275 N N . ALA A 1 155 ? 2.212 -13.990 12.789 1.00 87.06 155 ALA A N 1
ATOM 1276 C CA . ALA A 1 155 ? 2.668 -15.356 13.022 1.00 87.06 155 ALA A CA 1
ATOM 1277 C C . ALA A 1 155 ? 1.487 -16.339 13.056 1.00 87.06 155 ALA A C 1
ATOM 1279 O O . ALA A 1 155 ? 1.523 -17.366 12.381 1.00 87.06 155 ALA A O 1
ATOM 1280 N N . ILE A 1 156 ? 0.407 -15.989 13.764 1.00 84.69 156 ILE A N 1
ATOM 1281 C CA . ILE A 1 1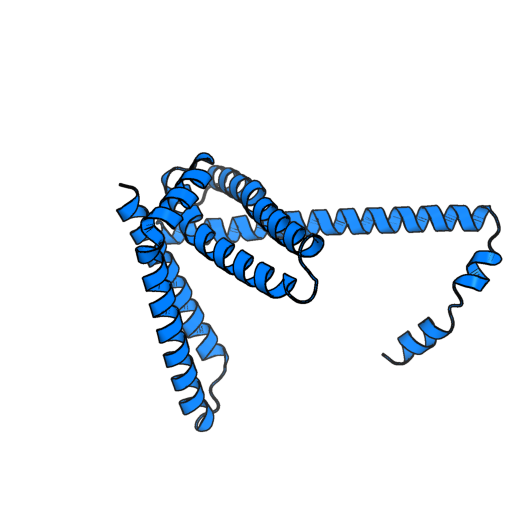56 ? -0.832 -16.781 13.804 1.00 84.69 156 ILE A CA 1
ATOM 1282 C C . ILE A 1 156 ? -1.418 -16.938 12.394 1.00 84.69 156 ILE A C 1
ATOM 1284 O O . ILE A 1 156 ? -1.814 -18.037 12.018 1.00 84.69 156 ILE A O 1
ATOM 1288 N N . ILE A 1 157 ? -1.423 -15.872 11.589 1.00 81.62 157 ILE A N 1
ATOM 1289 C CA . ILE A 1 157 ? -1.864 -15.900 10.188 1.00 81.62 157 ILE A CA 1
ATOM 1290 C C . ILE A 1 157 ? -1.054 -16.888 9.372 1.00 81.62 157 ILE A C 1
ATOM 1292 O O . ILE A 1 157 ? -1.634 -17.681 8.640 1.00 81.62 157 ILE A O 1
ATOM 1296 N N . ILE A 1 158 ? 0.270 -16.826 9.473 1.00 85.88 158 ILE A N 1
ATOM 1297 C CA . ILE A 1 158 ? 1.155 -17.695 8.703 1.00 85.88 158 ILE A CA 1
ATOM 1298 C C . ILE A 1 158 ? 0.892 -19.154 9.082 1.00 85.88 158 ILE A C 1
ATOM 1300 O O . ILE A 1 158 ? 0.708 -19.989 8.199 1.00 85.88 158 ILE A O 1
ATOM 1304 N N . ILE A 1 159 ? 0.786 -19.450 10.381 1.00 90.12 159 ILE A N 1
ATOM 1305 C CA . ILE A 1 159 ? 0.483 -20.798 10.878 1.00 90.12 159 ILE A CA 1
ATOM 1306 C C . ILE A 1 159 ? -0.876 -21.276 10.354 1.00 90.12 159 ILE A C 1
ATOM 1308 O O . ILE A 1 159 ? -0.955 -22.347 9.753 1.00 90.12 159 ILE A O 1
ATOM 1312 N N . LEU A 1 160 ? -1.936 -20.479 10.516 1.00 85.44 160 LEU A N 1
ATOM 1313 C CA . LEU A 1 160 ? -3.278 -20.832 10.044 1.00 85.44 160 LEU A CA 1
ATOM 1314 C C . LEU A 1 160 ? -3.329 -20.994 8.525 1.00 85.44 160 LEU A C 1
ATOM 1316 O O . LEU A 1 160 ? -3.961 -21.925 8.033 1.00 85.44 160 LEU A O 1
ATOM 1320 N N . PHE A 1 161 ? -2.633 -20.141 7.777 1.00 84.75 161 PHE A N 1
ATOM 1321 C CA . PHE A 1 161 ? -2.527 -20.246 6.327 1.00 84.75 161 PHE A CA 1
ATOM 1322 C C . PHE A 1 161 ? -1.896 -21.578 5.911 1.00 84.75 161 PHE A C 1
ATOM 1324 O O . PHE A 1 161 ? -2.459 -22.270 5.065 1.00 84.75 161 PHE A O 1
ATOM 1331 N N . PHE A 1 162 ? -0.786 -21.981 6.537 1.00 89.12 162 PHE A N 1
ATOM 1332 C CA . PHE A 1 162 ? -0.166 -23.281 6.270 1.00 89.12 162 PHE A CA 1
ATOM 1333 C C . PHE A 1 162 ? -1.078 -24.448 6.650 1.00 89.12 162 PHE A C 1
ATOM 1335 O O . PHE A 1 162 ? -1.177 -25.411 5.892 1.00 89.12 162 PHE A O 1
ATOM 1342 N N . MET A 1 163 ? -1.784 -24.362 7.781 1.00 89.94 163 MET A N 1
ATOM 1343 C CA . MET A 1 163 ? -2.752 -25.386 8.183 1.00 89.94 163 MET A CA 1
ATOM 1344 C C . MET A 1 163 ? -3.885 -25.529 7.159 1.00 89.94 163 MET A C 1
ATOM 1346 O O . MET A 1 163 ? -4.189 -26.644 6.741 1.00 89.94 163 MET A O 1
ATOM 1350 N N . ILE A 1 164 ? -4.473 -24.414 6.713 1.00 86.81 164 ILE A N 1
ATOM 1351 C CA . ILE A 1 164 ? -5.557 -24.396 5.719 1.00 86.81 164 ILE A CA 1
ATOM 1352 C C . ILE A 1 164 ? -5.059 -24.899 4.365 1.00 86.81 164 ILE A C 1
ATOM 1354 O O . ILE A 1 164 ? -5.749 -25.683 3.722 1.00 86.81 164 ILE A O 1
ATOM 1358 N N . LEU A 1 165 ? -3.867 -24.484 3.932 1.00 87.56 165 LEU A N 1
ATOM 1359 C CA . LEU A 1 165 ? -3.276 -24.927 2.671 1.00 87.56 165 LEU A CA 1
ATOM 1360 C C . LEU A 1 165 ? -3.006 -26.436 2.679 1.00 87.56 165 LEU A C 1
ATOM 1362 O O . LEU A 1 165 ? -3.348 -27.129 1.723 1.00 87.56 165 LEU A O 1
ATOM 1366 N N . ASN A 1 166 ? -2.446 -26.960 3.770 1.00 90.88 166 ASN A N 1
ATOM 1367 C CA . ASN A 1 166 ? -2.217 -28.393 3.921 1.00 90.88 166 ASN A CA 1
ATOM 1368 C C . ASN A 1 166 ? -3.539 -29.171 3.951 1.00 90.88 166 ASN A C 1
ATOM 1370 O O . ASN A 1 166 ? -3.663 -30.180 3.259 1.00 90.88 166 ASN A O 1
ATOM 1374 N N . ALA A 1 167 ? -4.547 -28.682 4.678 1.00 89.62 167 ALA A N 1
ATOM 1375 C CA . ALA A 1 167 ? -5.880 -29.281 4.683 1.00 89.62 167 ALA A CA 1
ATOM 1376 C C . ALA A 1 167 ? -6.520 -29.265 3.284 1.00 89.62 167 ALA A C 1
ATOM 1378 O O . ALA A 1 167 ? -7.044 -30.284 2.837 1.00 89.62 167 ALA A O 1
ATOM 1379 N N . TYR A 1 168 ? -6.421 -28.141 2.567 1.00 88.25 168 TYR A N 1
ATOM 1380 C CA . TYR A 1 168 ? -6.893 -28.010 1.191 1.00 88.25 168 TYR A CA 1
ATOM 1381 C C . TYR A 1 168 ? -6.218 -29.034 0.282 1.00 88.25 168 TYR A C 1
ATOM 1383 O O . TYR A 1 168 ? -6.918 -29.763 -0.409 1.00 88.25 168 TYR A O 1
ATOM 1391 N N . ASN A 1 169 ? -4.889 -29.155 0.329 1.00 89.50 169 ASN A N 1
ATOM 1392 C CA . ASN A 1 169 ? -4.147 -30.109 -0.496 1.00 89.50 169 ASN A CA 1
ATOM 1393 C C . ASN A 1 169 ? -4.545 -31.562 -0.199 1.00 89.50 169 ASN A C 1
ATOM 1395 O O . ASN A 1 169 ? -4.749 -32.340 -1.127 1.00 89.50 169 ASN A O 1
ATOM 1399 N N . LEU A 1 170 ? -4.718 -31.928 1.076 1.00 91.62 170 LEU A N 1
ATOM 1400 C CA . LEU A 1 170 ? -5.144 -33.278 1.463 1.00 91.62 170 LEU A CA 1
ATOM 1401 C C . LEU A 1 170 ? -6.540 -33.628 0.929 1.00 91.62 170 LEU A C 1
ATOM 1403 O O . LEU A 1 170 ? -6.760 -34.752 0.475 1.00 91.62 170 LEU A O 1
ATOM 1407 N N . ILE A 1 171 ? -7.476 -32.676 0.958 1.00 90.44 171 ILE A N 1
ATOM 1408 C CA . ILE A 1 171 ? -8.834 -32.886 0.438 1.00 90.44 171 ILE A CA 1
ATOM 1409 C C . ILE A 1 171 ? -8.833 -32.844 -1.094 1.00 90.44 171 ILE A C 1
ATOM 1411 O O . ILE A 1 171 ? -9.479 -33.682 -1.720 1.00 90.44 171 ILE A O 1
ATOM 1415 N N . ALA A 1 172 ? -8.072 -31.924 -1.695 1.00 89.19 172 ALA A N 1
ATOM 1416 C CA . ALA A 1 172 ? -7.982 -31.721 -3.139 1.00 89.19 172 ALA A CA 1
ATOM 1417 C C . ALA A 1 172 ? -7.461 -32.961 -3.885 1.00 89.19 172 ALA A C 1
ATOM 1419 O O . ALA A 1 172 ? -7.852 -33.210 -5.022 1.00 89.19 172 ALA A O 1
ATOM 1420 N N . ILE A 1 173 ? -6.617 -33.773 -3.234 1.00 88.38 173 ILE A N 1
ATOM 1421 C CA . ILE A 1 173 ? -6.154 -35.058 -3.782 1.00 88.38 173 ILE A CA 1
ATOM 1422 C C . ILE A 1 173 ? -7.322 -36.037 -3.989 1.00 88.38 173 ILE A C 1
ATOM 1424 O O . ILE A 1 173 ? -7.295 -36.832 -4.925 1.00 88.38 173 ILE A O 1
ATOM 1428 N N . ARG A 1 174 ? -8.345 -36.007 -3.123 1.00 88.12 174 ARG A N 1
ATOM 1429 C CA . ARG A 1 174 ? -9.486 -36.939 -3.183 1.00 88.12 174 ARG A CA 1
ATOM 1430 C C . ARG A 1 174 ? -10.714 -36.366 -3.875 1.00 88.12 174 ARG A C 1
ATOM 1432 O O . ARG A 1 174 ? -11.488 -37.113 -4.463 1.00 88.12 174 ARG A O 1
ATOM 1439 N N . VAL A 1 175 ? -10.914 -35.062 -3.766 1.00 87.62 175 VAL A N 1
ATOM 1440 C CA . VAL A 1 175 ? -12.066 -34.344 -4.300 1.00 87.62 175 VAL A CA 1
ATOM 1441 C C . VAL A 1 175 ? -11.514 -33.196 -5.119 1.00 87.62 175 VAL A C 1
ATOM 1443 O O . VAL A 1 175 ? -10.734 -32.416 -4.591 1.00 87.62 175 VAL A O 1
ATOM 1446 N N . ASN A 1 176 ? -11.919 -33.063 -6.382 1.00 88.06 176 ASN A N 1
ATOM 1447 C CA . ASN A 1 176 ? -11.523 -31.929 -7.219 1.00 88.06 176 ASN A CA 1
ATOM 1448 C C . ASN A 1 176 ? -12.174 -30.633 -6.697 1.00 88.06 176 ASN A C 1
ATOM 1450 O O . ASN A 1 176 ? -13.204 -30.179 -7.199 1.00 88.06 176 ASN A O 1
ATOM 1454 N N . LEU A 1 177 ? -11.618 -30.093 -5.612 1.00 85.56 177 LEU A N 1
ATOM 1455 C CA . LEU A 1 177 ? -12.078 -28.875 -4.976 1.00 85.56 177 LEU A CA 1
ATOM 1456 C C . LEU A 1 177 ? -11.795 -27.698 -5.897 1.00 85.56 177 LEU A C 1
ATOM 1458 O O . LEU A 1 177 ? -10.688 -27.523 -6.402 1.00 85.56 177 LEU A O 1
ATOM 1462 N N . ASN A 1 178 ? -12.804 -26.850 -6.068 1.00 88.31 178 ASN A N 1
ATOM 1463 C CA . ASN A 1 178 ? -12.627 -25.615 -6.803 1.00 88.31 178 ASN A CA 1
ATOM 1464 C C . ASN A 1 178 ? -11.653 -24.700 -6.024 1.00 88.31 178 ASN A C 1
ATOM 1466 O O . ASN A 1 178 ? -11.949 -24.361 -4.870 1.00 88.31 178 ASN A O 1
ATOM 1470 N N . PRO A 1 179 ? -10.540 -24.240 -6.631 1.00 85.81 179 PRO A N 1
ATOM 1471 C CA . PRO A 1 179 ? -9.573 -23.354 -5.977 1.00 85.81 179 PRO A CA 1
ATOM 1472 C C . PRO A 1 179 ? -10.196 -22.050 -5.460 1.00 85.81 179 PRO A C 1
ATOM 1474 O O . PRO A 1 179 ? -9.679 -21.442 -4.523 1.00 85.81 179 PRO A O 1
ATOM 1477 N N . ASN A 1 180 ? -11.353 -21.643 -5.989 1.00 88.62 180 ASN A N 1
ATOM 1478 C CA . ASN A 1 180 ? -12.105 -20.484 -5.509 1.00 88.62 180 ASN A CA 1
ATOM 1479 C C . ASN A 1 180 ? -12.526 -20.602 -4.034 1.00 88.62 180 ASN A C 1
ATOM 1481 O O . ASN A 1 180 ? -12.632 -19.583 -3.354 1.00 88.62 180 ASN A O 1
ATOM 1485 N N . VAL A 1 181 ? -12.729 -21.819 -3.513 1.00 84.62 181 VAL A N 1
ATOM 1486 C CA . VAL A 1 181 ? -13.068 -22.033 -2.094 1.00 84.62 181 VAL A CA 1
ATOM 1487 C C . VAL A 1 181 ? -11.915 -21.590 -1.194 1.00 84.62 181 VAL A C 1
ATOM 1489 O O . VAL A 1 181 ? -12.135 -20.890 -0.206 1.00 84.62 181 VAL A O 1
ATOM 1492 N N . PHE A 1 182 ? -10.677 -21.925 -1.569 1.00 81.56 182 PHE A N 1
ATOM 1493 C CA . PHE A 1 182 ? -9.480 -21.503 -0.842 1.00 81.56 182 PHE A CA 1
ATOM 1494 C C . PHE A 1 182 ? -9.349 -19.974 -0.818 1.00 81.56 182 PHE A C 1
ATOM 1496 O O . PHE A 1 182 ? -9.130 -19.383 0.241 1.00 81.56 182 PHE A O 1
ATOM 1503 N N . PHE A 1 183 ? -9.571 -19.318 -1.962 1.00 83.50 183 PHE A N 1
ATOM 1504 C CA . PHE A 1 183 ? -9.585 -17.855 -2.034 1.00 83.50 183 PHE A CA 1
ATOM 1505 C C . PHE A 1 183 ? -10.674 -17.233 -1.149 1.00 83.50 183 PHE A C 1
ATOM 1507 O O . PHE A 1 183 ? -10.413 -16.232 -0.484 1.00 83.50 183 PHE A O 1
ATOM 1514 N N . GLY A 1 184 ? -11.866 -17.834 -1.084 1.00 87.81 184 GLY A N 1
ATOM 1515 C CA . GLY A 1 184 ? -12.945 -17.383 -0.201 1.00 87.81 184 GLY A CA 1
ATOM 1516 C C . GLY A 1 184 ? -12.546 -17.392 1.278 1.00 87.81 184 GLY A C 1
ATOM 1517 O O . GLY A 1 184 ? -12.720 -16.388 1.970 1.00 87.81 184 GLY A O 1
ATOM 1518 N N . ILE A 1 185 ? -11.936 -18.485 1.748 1.00 83.75 185 ILE A N 1
ATOM 1519 C CA . ILE A 1 185 ? -11.446 -18.609 3.132 1.00 83.75 185 ILE A CA 1
ATOM 1520 C C . ILE A 1 185 ? -10.376 -17.548 3.423 1.00 83.75 185 ILE A C 1
ATOM 1522 O O . ILE A 1 185 ? -10.425 -16.872 4.452 1.00 83.75 185 ILE A O 1
ATOM 1526 N N . LEU A 1 186 ? -9.444 -17.350 2.488 1.00 82.75 186 LEU A N 1
ATOM 1527 C CA . LEU A 1 186 ? -8.384 -16.353 2.614 1.00 82.75 186 LEU A CA 1
ATOM 1528 C C . LEU A 1 186 ? -8.944 -14.924 2.726 1.00 82.75 186 LEU A C 1
ATOM 1530 O O . LEU A 1 186 ? -8.453 -14.129 3.526 1.00 82.75 186 LEU A O 1
ATOM 1534 N N . LEU A 1 187 ? -9.998 -14.595 1.973 1.00 86.62 187 LEU A N 1
ATOM 1535 C CA . LEU A 1 187 ? -10.652 -13.285 2.037 1.00 86.62 187 LEU A CA 1
ATOM 1536 C C . LEU A 1 187 ? -11.334 -13.030 3.385 1.00 86.62 187 LEU A C 1
ATOM 1538 O O . LEU A 1 187 ? -11.153 -11.949 3.952 1.00 86.62 187 LEU A O 1
ATOM 1542 N N . VAL A 1 188 ? -12.076 -14.009 3.913 1.00 85.38 188 VAL A N 1
ATOM 1543 C CA . VAL A 1 188 ? -12.703 -13.916 5.246 1.00 85.38 188 VAL A CA 1
ATOM 1544 C C . VAL A 1 188 ? -11.638 -13.676 6.311 1.00 85.38 188 VAL A C 1
ATOM 1546 O O . VAL A 1 188 ? -11.783 -12.811 7.175 1.00 85.38 188 VAL A O 1
ATOM 1549 N N . PHE A 1 189 ? -10.521 -14.387 6.204 1.00 81.56 189 PHE A N 1
ATOM 1550 C CA . PHE A 1 189 ? -9.430 -14.271 7.153 1.00 81.56 189 PHE A CA 1
ATOM 1551 C C . PHE A 1 189 ? -8.721 -12.907 7.091 1.00 81.56 189 PHE A C 1
ATOM 1553 O O . PHE A 1 189 ? -8.470 -12.283 8.123 1.00 81.56 189 PHE A O 1
ATOM 1560 N N . ILE A 1 190 ? -8.481 -12.375 5.887 1.00 83.62 190 ILE A N 1
ATOM 1561 C CA . ILE A 1 190 ? -7.966 -11.009 5.699 1.00 83.62 190 ILE A CA 1
ATOM 1562 C C . ILE A 1 190 ? -8.936 -9.965 6.271 1.00 83.62 190 ILE A C 1
ATOM 1564 O O . ILE A 1 190 ? -8.490 -8.943 6.797 1.00 83.62 190 ILE A O 1
ATOM 1568 N N . ALA A 1 191 ? -10.249 -10.181 6.166 1.00 85.06 191 ALA A N 1
ATOM 1569 C CA . ALA A 1 191 ? -11.238 -9.279 6.747 1.00 85.06 191 ALA A CA 1
ATOM 1570 C C . ALA A 1 191 ? -11.157 -9.271 8.282 1.00 85.06 191 ALA A C 1
ATOM 1572 O O . ALA A 1 191 ? -11.055 -8.194 8.870 1.00 85.06 191 ALA A O 1
ATOM 1573 N N . TRP A 1 192 ? -11.111 -10.447 8.918 1.00 86.69 192 TRP A N 1
ATOM 1574 C CA . TRP A 1 192 ? -10.929 -10.578 10.369 1.00 86.69 192 TRP A CA 1
ATOM 1575 C C . TRP A 1 192 ? -9.651 -9.883 10.859 1.00 86.69 192 TRP A C 1
ATOM 1577 O O . TRP A 1 192 ? -9.683 -9.109 11.816 1.00 86.69 192 TRP A O 1
ATOM 1587 N N . LEU A 1 193 ? -8.541 -10.070 10.143 1.00 84.19 193 LEU A N 1
ATOM 1588 C CA . LEU A 1 193 ? -7.263 -9.442 10.469 1.00 84.19 193 LEU A CA 1
ATOM 1589 C C . LEU A 1 193 ? -7.353 -7.910 10.546 1.00 84.19 193 LEU A C 1
ATOM 1591 O O . LEU A 1 193 ? -6.733 -7.285 11.407 1.00 84.19 193 LEU A O 1
ATOM 1595 N N . ARG A 1 194 ? -8.112 -7.283 9.642 1.00 84.94 194 ARG A N 1
ATOM 1596 C CA . ARG A 1 194 ? -8.277 -5.822 9.644 1.00 84.94 194 ARG A CA 1
ATOM 1597 C C . ARG A 1 194 ? -8.979 -5.346 10.909 1.00 84.94 194 ARG A C 1
ATOM 1599 O O . ARG A 1 194 ? -8.525 -4.363 11.490 1.00 84.94 194 ARG A O 1
ATOM 1606 N N . TYR A 1 195 ? -10.030 -6.044 11.346 1.00 86.00 195 TYR A N 1
ATOM 1607 C CA . TYR A 1 195 ? -10.712 -5.740 12.609 1.00 86.00 195 TYR A CA 1
ATOM 1608 C C . TYR A 1 195 ? -9.753 -5.835 13.794 1.00 86.00 195 TYR A C 1
ATOM 1610 O O . TYR A 1 195 ? -9.662 -4.896 14.583 1.00 86.00 195 TYR A O 1
ATOM 1618 N N . TYR A 1 196 ? -8.956 -6.903 13.846 1.00 86.88 196 TYR A N 1
ATOM 1619 C CA . TYR A 1 196 ? -7.947 -7.087 14.884 1.00 86.88 196 TYR A CA 1
ATOM 1620 C C . TYR A 1 196 ? -6.933 -5.930 14.935 1.00 86.88 196 TYR A C 1
ATOM 1622 O O . TYR A 1 196 ? -6.643 -5.401 16.009 1.00 86.88 196 TYR A O 1
ATOM 1630 N N . PHE A 1 197 ? -6.421 -5.472 13.782 1.00 85.94 197 PHE A N 1
ATOM 1631 C CA . PHE A 1 197 ? -5.510 -4.321 13.749 1.00 85.94 197 PHE A CA 1
ATOM 1632 C C . PHE A 1 197 ? -6.166 -3.031 14.236 1.00 85.94 197 PHE A C 1
ATOM 1634 O O . PHE A 1 197 ? -5.517 -2.277 14.960 1.00 85.94 197 PHE A O 1
ATOM 1641 N N . VAL A 1 198 ? -7.424 -2.762 13.868 1.00 87.50 198 VAL A N 1
ATOM 1642 C CA . VAL A 1 198 ? -8.140 -1.579 14.374 1.00 87.50 198 VAL A CA 1
ATOM 1643 C C . VAL A 1 198 ? -8.206 -1.612 15.899 1.00 87.50 198 VAL A C 1
ATOM 1645 O O . VAL A 1 198 ? -7.843 -0.628 16.545 1.00 87.50 198 VAL A O 1
ATOM 1648 N N . GLU A 1 199 ? -8.606 -2.744 16.473 1.00 87.12 199 GLU A N 1
ATOM 1649 C CA . GLU A 1 199 ? -8.767 -2.904 17.917 1.00 87.12 199 GLU A CA 1
ATOM 1650 C C . GLU A 1 199 ? -7.438 -2.766 18.675 1.00 87.12 199 GLU A C 1
ATOM 1652 O O . GLU A 1 199 ? -7.336 -1.991 19.634 1.00 87.12 199 GLU A O 1
ATOM 1657 N N . ILE A 1 200 ? -6.377 -3.431 18.203 1.00 86.94 200 ILE A N 1
ATOM 1658 C CA . ILE A 1 200 ? -5.039 -3.292 18.790 1.00 86.94 200 ILE A CA 1
ATOM 1659 C C . ILE A 1 200 ? -4.558 -1.850 18.715 1.00 86.94 200 ILE A C 1
ATOM 1661 O O . ILE A 1 200 ? -4.130 -1.288 19.721 1.00 86.94 200 ILE A O 1
ATOM 1665 N N . VAL A 1 201 ? -4.628 -1.219 17.546 1.00 88.25 201 VAL A N 1
ATOM 1666 C CA . VAL A 1 201 ? -4.147 0.156 17.403 1.00 88.25 201 VAL A CA 1
ATOM 1667 C C . VAL A 1 201 ? -4.919 1.096 18.334 1.00 88.25 201 VAL A C 1
ATOM 1669 O O . VAL A 1 201 ? -4.322 1.973 18.961 1.00 88.25 201 VAL A O 1
ATOM 1672 N N . TYR A 1 202 ? -6.233 0.913 18.465 1.00 86.75 202 TYR A N 1
ATOM 1673 C CA . TYR A 1 202 ? -7.067 1.771 19.307 1.00 86.75 202 TYR A CA 1
ATOM 1674 C C . TYR A 1 202 ? -6.796 1.574 20.797 1.00 86.75 202 TYR A C 1
ATOM 1676 O O . TYR A 1 202 ? -6.799 2.565 21.532 1.00 86.75 202 TYR A O 1
ATOM 1684 N N . SER A 1 203 ? -6.524 0.341 21.233 1.00 87.38 203 SER A N 1
ATOM 1685 C CA . SER A 1 203 ? -6.176 0.028 22.624 1.00 87.38 203 SER A CA 1
ATOM 1686 C C . SER A 1 203 ? -4.794 0.550 23.028 1.00 87.38 203 SER A C 1
ATOM 1688 O O . SER A 1 203 ? -4.631 1.022 24.151 1.00 87.38 203 SER A O 1
ATOM 1690 N N . LEU A 1 204 ? -3.817 0.521 22.116 1.00 84.12 204 LEU A N 1
ATOM 1691 C CA . LEU A 1 204 ? -2.439 0.943 22.390 1.00 84.12 204 LEU A CA 1
ATOM 1692 C C . LEU A 1 204 ? -2.212 2.452 22.294 1.00 84.12 204 LEU A C 1
ATOM 1694 O O . LEU A 1 204 ? -1.217 2.945 22.822 1.00 84.12 204 LEU A O 1
ATOM 1698 N N . HIS A 1 205 ? -3.102 3.167 21.607 1.00 76.56 205 HIS A N 1
ATOM 1699 C CA . HIS A 1 205 ? -3.045 4.622 21.428 1.00 76.56 205 HIS A CA 1
ATOM 1700 C C . HIS A 1 205 ? -4.016 5.366 22.359 1.00 76.56 205 HIS A C 1
ATOM 1702 O O . HIS A 1 205 ? -4.562 6.404 21.976 1.00 76.56 205 HIS A O 1
ATOM 1708 N N . LYS A 1 206 ? -4.332 4.790 23.525 1.00 68.50 206 LYS A N 1
ATOM 1709 C CA . LYS A 1 206 ? -4.954 5.510 24.649 1.00 68.50 206 LYS A CA 1
ATOM 1710 C C . LYS A 1 206 ? -3.884 6.300 25.393 1.00 68.50 206 LYS A C 1
ATOM 1712 O O . LYS A 1 206 ? -4.191 7.457 25.737 1.00 68.50 206 LYS A O 1
#

Sequence (206 aa):
MKIIEKKAANVDLAQNLLGLNQQAASSLLTSVRGFFFFLIFSAILFLLLMVINWSVFKGLIWTTTADKKFNFGFFKKFLLLNLIWLPSWFLLIFLFAVIINPETSPIFMIVTLAVAFYFTNILYPLFLKENKLRIIKEAFKLGIKKIHQFIVPYAIIIILFFMILNAYNLIAIRVNLNPNVFFGILLVFIAWLRYYFVEIVYSLHK

Foldseek 3Di:
DVVVVVVVVPCPVVVVQVPDDPVRNVVVVVVVVVVVVVVVVVVVVVVLVVLLVCLVVLLVLLCVLVVHDDDPVLSVLSSVLSVVLVVVLVVVLVCLCPPPDPVCSVVVNVVSVVVSVLLVLLQSLQCVVPVDNCSSVVSVVCCVVPVVVSVVVVVVVVVVLVVLVVVCVVVCVVDVDDCVVVVVVVVVSVSVVSSVSNVVSVVSVD

Secondary structure (DSSP, 8-state):
-HHHHHHHTT--HHHHHHT--HHHHHHHHHHHHHHHHHHHHHHHHHHHHHHHHHHHHHHHHHHHHTT----HHHHHHHHHHHHHHHHHHHHHHHHHHHHS-TTTHHHHHHHHHHHHHHHHHHHHHHHHHH--TTHHHHHHHHHHHTHHHHHHHHHHHHHHHHHHHHHHHHHHTTS---HHHHHHHHHHHHHHHHHHHHHHHHHHT-

pLDDT: mean 87.02, std 9.79, range [51.0, 96.31]